Protein AF-A0A640SFP3-F1 (afdb_monomer_lite)

Foldseek 3Di:
DDPVVVVVVVVVLVVPDDPVVVVFVVQFVVQQVPDDPPWDFQDKFWKAFDPPADAADPVLAAAPPVPDDDPVLVVLVPCFDPPPLLPVVPVQSVVVVVVPPDDDPPDHQKDDDLPDPQNNVNNLNRHDDSFDWIWMFTDTPWKTWIKIFTFDPDPNGRCPPSPDIGGRDMDTLQQFQEKEDPCVNNPQKIKTAGPVRIIHIMGGRDPDCVSVRVSHPYYHYPPDDDD

Secondary structure (DSSP, 8-state):
--HHHHHHHHHHHHTSPP-HHHHHHHHHHHHHTTSPTT--EEEEEEEEE-TTPPPPPGGG--BTTTT---GGGGGGTT-S-----GGGG-HHHHHHTTT-SSS-TTS-SEES-TTSHHHHHHHHHS-B-SS-EEEEEEEESSEEEEEEEEPPS-SSSTTTT---EEEEEEEEGGGEEEEEE-TTTSTTEEEEEETTS-EEEEEESSS--HHHHTTSS-EE-TTS---

Organism: NCBI:txid285557

Sequence (227 aa):
MTFADELWLGLKSALLPIDRHALARAVTERAAAVLPPGERVVAGHPVEAGEQLPEPPRPFRQQAFSAQRTTGDRLVDGMGRAEWGLHRLNPVNAVVDRWDEGHHRDTPQLSGGWESLAGQLAAVLRPRCSFRYLSVLLVTGHHLHVVRVRLAGNRREPMAGADAVEHAWRVERRQAAWVRNRTDVRHGTHEVGFVDGSRVTFAFTVGGYGPVVATFPRRLRHTDPIS

Structure (mmCIF, N/CA/C/O backbone):
data_AF-A0A640SFP3-F1
#
_entry.id   AF-A0A640SFP3-F1
#
loop_
_atom_site.group_PDB
_atom_site.id
_atom_site.type_symbol
_atom_site.label_atom_id
_atom_site.label_alt_id
_atom_site.label_comp_id
_atom_site.label_asym_id
_atom_site.label_entity_id
_atom_site.label_seq_id
_atom_site.pdbx_PDB_ins_code
_atom_site.Cartn_x
_atom_site.Cartn_y
_atom_site.Cartn_z
_atom_site.occupancy
_atom_site.B_iso_or_equiv
_atom_site.auth_seq_id
_atom_site.auth_comp_id
_atom_site.auth_asym_id
_atom_site.auth_atom_id
_atom_site.pdbx_PDB_model_num
ATOM 1 N N . MET A 1 1 ? 1.030 -0.967 -50.826 1.00 47.09 1 MET A N 1
ATOM 2 C CA . MET A 1 1 ? 0.888 -0.749 -49.372 1.00 47.09 1 MET A CA 1
ATOM 3 C C . MET A 1 1 ? 1.162 0.711 -49.108 1.00 47.09 1 MET A C 1
ATOM 5 O O . MET A 1 1 ? 2.210 1.197 -49.511 1.00 47.09 1 MET A O 1
ATOM 9 N N . THR A 1 2 ? 0.177 1.432 -48.585 1.00 44.34 2 THR A N 1
ATOM 10 C CA . THR A 1 2 ? 0.271 2.883 -48.384 1.00 44.34 2 THR A CA 1
ATOM 11 C C . THR A 1 2 ? 0.837 3.192 -47.004 1.00 44.34 2 THR A C 1
ATOM 13 O O . THR A 1 2 ? 0.547 2.475 -46.056 1.00 44.34 2 THR A O 1
ATOM 16 N N . PHE A 1 3 ? 1.595 4.283 -46.874 1.00 38.16 3 PHE A N 1
ATOM 17 C CA . PHE A 1 3 ? 2.200 4.782 -45.623 1.00 38.16 3 PHE A CA 1
ATOM 18 C C . PHE A 1 3 ? 1.208 4.853 -44.435 1.00 38.16 3 PHE A C 1
ATOM 20 O O . PHE A 1 3 ? 1.590 4.750 -43.271 1.00 38.16 3 PHE A O 1
ATOM 27 N N . ALA A 1 4 ? -0.090 4.981 -44.733 1.00 40.62 4 ALA A N 1
ATOM 28 C CA . ALA A 1 4 ? -1.187 4.932 -43.771 1.00 40.62 4 ALA A CA 1
ATOM 29 C C . ALA A 1 4 ? -1.371 3.553 -43.097 1.00 40.62 4 ALA A C 1
ATOM 31 O O . ALA A 1 4 ? -1.705 3.505 -41.916 1.00 40.62 4 ALA A O 1
ATOM 32 N N . ASP A 1 5 ? -1.108 2.445 -43.796 1.00 33.81 5 ASP A N 1
ATOM 33 C CA . ASP A 1 5 ? -1.241 1.085 -43.252 1.00 33.81 5 ASP A CA 1
ATOM 34 C C . ASP A 1 5 ? -0.121 0.762 -42.255 1.00 33.81 5 ASP A C 1
ATOM 36 O O . ASP A 1 5 ? -0.374 0.132 -41.229 1.00 33.81 5 ASP A O 1
ATOM 40 N N . GLU A 1 6 ? 1.100 1.248 -42.498 1.00 39.03 6 GLU A N 1
ATOM 41 C CA . GLU A 1 6 ? 2.242 1.098 -41.582 1.00 39.03 6 GLU A CA 1
ATOM 42 C C . GLU A 1 6 ? 2.084 1.953 -40.320 1.00 39.03 6 GLU A C 1
ATOM 44 O O . GLU A 1 6 ? 2.365 1.487 -39.216 1.00 39.03 6 GLU A O 1
ATOM 49 N N . LEU A 1 7 ? 1.546 3.170 -40.451 1.00 42.66 7 LEU A N 1
ATOM 50 C CA . LEU A 1 7 ? 1.170 4.017 -39.314 1.00 42.66 7 LEU A CA 1
ATOM 51 C C . LEU A 1 7 ? 0.039 3.387 -38.492 1.00 42.66 7 LEU A C 1
ATOM 53 O O . LEU A 1 7 ? 0.078 3.413 -37.261 1.00 42.66 7 LEU A O 1
ATOM 57 N N . TRP A 1 8 ? -0.937 2.760 -39.153 1.00 34.31 8 TRP A N 1
ATOM 58 C CA . TRP A 1 8 ? -2.049 2.077 -38.494 1.00 34.31 8 TRP A CA 1
ATOM 59 C C . TRP A 1 8 ? -1.625 0.767 -37.814 1.00 34.31 8 TRP A C 1
ATOM 61 O O . TRP A 1 8 ? -2.077 0.471 -36.707 1.00 34.31 8 TRP A O 1
ATOM 71 N N . LEU A 1 9 ? -0.697 0.009 -38.404 1.00 40.66 9 LEU A N 1
ATOM 72 C CA . LEU A 1 9 ? -0.058 -1.164 -37.789 1.00 40.66 9 LEU A CA 1
ATOM 73 C C . LEU A 1 9 ? 0.895 -0.772 -36.647 1.00 40.66 9 LEU A C 1
ATOM 75 O O . LEU A 1 9 ? 0.932 -1.447 -35.616 1.00 40.66 9 LEU A O 1
ATOM 79 N N . GLY A 1 10 ? 1.606 0.351 -36.773 1.00 35.84 10 GLY A N 1
ATOM 80 C CA . GLY A 1 10 ? 2.433 0.958 -35.725 1.00 35.84 10 GLY A CA 1
ATOM 81 C C . GLY A 1 10 ? 1.619 1.457 -34.525 1.00 35.84 10 GLY A C 1
ATOM 82 O O . GLY A 1 10 ? 2.049 1.315 -33.376 1.00 35.84 10 GLY A O 1
ATOM 83 N N . LEU A 1 11 ? 0.409 1.970 -34.778 1.00 35.66 11 LEU A N 1
ATOM 84 C CA . LEU A 1 11 ? -0.569 2.366 -33.762 1.00 35.66 11 LEU A CA 1
ATOM 85 C C . LEU A 1 11 ? -1.233 1.141 -33.109 1.00 35.66 11 LEU A C 1
ATOM 87 O O . LEU A 1 11 ? -1.342 1.086 -31.888 1.00 35.66 11 LEU A O 1
ATOM 91 N N . LYS A 1 12 ? -1.599 0.115 -33.890 1.00 33.97 12 LYS A N 1
ATOM 92 C CA . LYS A 1 12 ? -2.144 -1.158 -33.378 1.00 33.97 12 LYS A CA 1
ATOM 93 C C . LYS A 1 12 ? -1.134 -1.949 -32.545 1.00 33.97 12 LYS A C 1
ATOM 95 O O . LYS A 1 12 ? -1.499 -2.502 -31.514 1.00 33.97 12 LYS A O 1
ATOM 100 N N . SER A 1 13 ? 0.142 -1.948 -32.924 1.00 35.19 13 SER A N 1
ATOM 101 C CA . SER A 1 13 ? 1.225 -2.519 -32.106 1.00 35.19 13 SER A CA 1
ATOM 102 C C . SER A 1 13 ? 1.561 -1.656 -30.879 1.00 35.19 13 SER A C 1
ATOM 104 O O . SER A 1 13 ? 2.061 -2.179 -29.887 1.00 35.19 13 SER A O 1
ATOM 106 N N . ALA A 1 14 ? 1.213 -0.359 -30.880 1.00 41.69 14 ALA A N 1
ATOM 107 C CA . ALA A 1 14 ? 1.225 0.489 -29.678 1.00 41.69 14 ALA A CA 1
ATOM 108 C C . ALA A 1 14 ? 0.099 0.173 -28.687 1.00 41.69 14 ALA A C 1
ATOM 110 O O . ALA A 1 14 ? 0.174 0.592 -27.532 1.00 41.69 14 ALA A O 1
ATOM 111 N N . LEU A 1 15 ? -0.934 -0.527 -29.155 1.00 42.78 15 LEU A N 1
ATOM 112 C CA . LEU A 1 15 ? -2.148 -0.867 -28.422 1.00 42.78 15 LEU A CA 1
ATOM 113 C C . LEU A 1 15 ? -2.151 -2.311 -27.910 1.00 42.78 15 LEU A C 1
ATOM 115 O O . LEU A 1 15 ? -3.151 -2.728 -27.325 1.00 42.78 15 LEU A O 1
ATOM 119 N N . LEU A 1 16 ? -1.065 -3.075 -28.092 1.00 43.66 16 LEU A N 1
ATOM 120 C CA . LEU A 1 16 ? -0.970 -4.395 -27.477 1.00 43.66 16 LEU A CA 1
ATOM 121 C C . LEU A 1 16 ? -1.046 -4.228 -25.952 1.00 43.66 16 LEU A C 1
ATOM 123 O O . LEU A 1 16 ? -0.236 -3.496 -25.372 1.00 43.66 16 LEU A O 1
ATOM 127 N N . PRO A 1 17 ? -2.047 -4.842 -25.297 1.00 54.78 17 PRO A N 1
ATOM 128 C CA . PRO A 1 17 ? -2.254 -4.659 -23.876 1.00 54.78 17 PRO A CA 1
ATOM 129 C C . PRO A 1 17 ? -1.037 -5.214 -23.144 1.00 54.78 17 PRO A C 1
ATOM 131 O O . PRO A 1 17 ? -0.716 -6.393 -23.267 1.00 54.78 17 PRO A O 1
ATOM 134 N N . ILE A 1 18 ? -0.362 -4.354 -22.382 1.00 65.19 18 ILE A N 1
ATOM 135 C CA . ILE A 1 18 ? 0.667 -4.776 -21.430 1.00 65.19 18 ILE A CA 1
ATOM 136 C C . ILE A 1 18 ? 0.067 -5.905 -20.588 1.00 65.19 18 ILE A C 1
ATOM 138 O O . ILE A 1 18 ? -0.993 -5.711 -19.980 1.00 65.19 18 ILE A O 1
ATOM 142 N N . ASP A 1 19 ? 0.736 -7.059 -20.533 1.00 80.31 19 ASP A N 1
ATOM 143 C CA . ASP A 1 19 ? 0.365 -8.111 -19.592 1.00 80.31 19 ASP A CA 1
ATOM 144 C C . ASP A 1 19 ? 0.583 -7.576 -18.173 1.00 80.31 19 ASP A C 1
ATOM 146 O O . ASP A 1 19 ? 1.701 -7.448 -17.667 1.00 80.31 19 ASP A O 1
ATOM 150 N N . ARG A 1 20 ? -0.524 -7.212 -17.528 1.00 78.12 20 ARG A N 1
ATOM 151 C CA . ARG A 1 20 ? -0.503 -6.559 -16.220 1.00 78.12 20 ARG A CA 1
ATOM 152 C C . ARG A 1 20 ? -0.135 -7.517 -15.108 1.00 78.12 20 ARG A C 1
ATOM 154 O O . ARG A 1 20 ? 0.403 -7.072 -14.102 1.00 78.12 20 ARG A O 1
ATOM 161 N N . HIS A 1 21 ? -0.406 -8.808 -15.281 1.00 85.38 21 HIS A N 1
ATOM 162 C CA . HIS A 1 21 ? 0.015 -9.819 -14.323 1.00 85.38 21 HIS A CA 1
ATOM 163 C C . HIS A 1 21 ? 1.516 -10.080 -14.451 1.00 85.38 21 HIS A C 1
ATOM 165 O O . HIS A 1 21 ? 2.191 -10.214 -13.433 1.00 85.38 21 HIS A O 1
ATOM 171 N N . ALA A 1 22 ? 2.073 -10.075 -15.668 1.00 87.94 22 ALA A N 1
ATOM 172 C CA . ALA A 1 22 ? 3.524 -10.079 -15.856 1.00 87.94 22 ALA A CA 1
ATOM 173 C C . ALA A 1 22 ? 4.183 -8.832 -15.248 1.00 87.94 22 ALA A C 1
ATOM 175 O O . ALA A 1 22 ? 5.140 -8.967 -14.490 1.00 87.94 22 ALA A O 1
ATOM 176 N N . LEU A 1 23 ? 3.629 -7.639 -15.492 1.00 85.38 23 LEU A N 1
ATOM 177 C CA . LEU A 1 23 ? 4.127 -6.404 -14.882 1.00 85.38 23 LEU A CA 1
ATOM 178 C C . LEU A 1 23 ? 4.050 -6.454 -13.350 1.00 85.38 23 LEU A C 1
ATOM 180 O O . LEU A 1 23 ? 5.034 -6.160 -12.680 1.00 85.38 23 LEU A O 1
ATOM 184 N N . ALA A 1 24 ? 2.908 -6.852 -12.788 1.00 88.88 24 ALA A N 1
ATOM 185 C CA . ALA A 1 24 ? 2.726 -6.958 -11.344 1.00 88.88 24 ALA A CA 1
ATO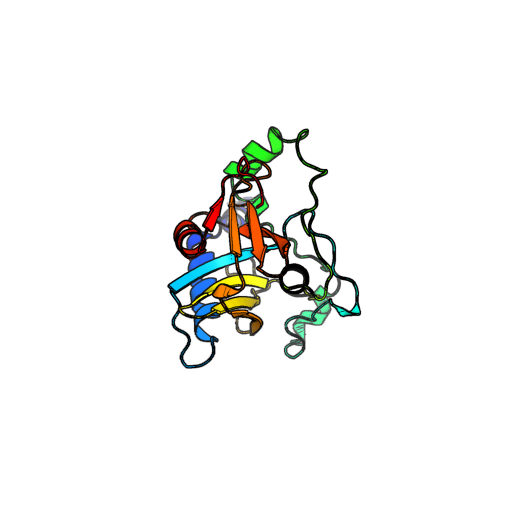M 186 C C . ALA A 1 24 ? 3.727 -7.930 -10.706 1.00 88.88 24 ALA A C 1
ATOM 188 O O . ALA A 1 24 ? 4.298 -7.605 -9.665 1.00 88.88 24 ALA A O 1
ATOM 189 N N . ARG A 1 25 ? 3.987 -9.080 -11.345 1.00 91.81 25 ARG A N 1
ATOM 190 C CA . ARG A 1 25 ? 5.018 -10.031 -10.904 1.00 91.81 25 ARG A CA 1
ATOM 191 C C . ARG A 1 25 ? 6.409 -9.404 -10.938 1.00 91.81 25 ARG A C 1
ATOM 193 O O . ARG A 1 25 ? 7.052 -9.353 -9.897 1.00 91.81 25 ARG A O 1
ATOM 200 N N . ALA A 1 26 ? 6.816 -8.834 -12.072 1.00 92.12 26 ALA A N 1
ATOM 201 C CA . ALA A 1 26 ? 8.138 -8.227 -12.230 1.00 92.12 26 ALA A CA 1
ATOM 202 C C . ALA A 1 26 ? 8.391 -7.092 -11.222 1.00 92.12 26 ALA A C 1
ATOM 204 O O . ALA A 1 26 ? 9.462 -6.993 -10.628 1.00 92.12 26 ALA A O 1
ATOM 205 N N . VAL A 1 27 ? 7.387 -6.244 -10.986 1.00 91.88 27 VAL A N 1
ATOM 206 C CA . VAL A 1 27 ? 7.465 -5.147 -10.012 1.00 91.88 27 VAL A CA 1
ATOM 207 C C . VAL A 1 27 ? 7.539 -5.697 -8.587 1.00 91.88 27 VAL A C 1
ATOM 209 O O . VAL A 1 27 ? 8.318 -5.195 -7.781 1.00 91.88 27 VAL A O 1
ATOM 212 N N . THR A 1 28 ? 6.771 -6.742 -8.271 1.00 94.75 28 THR A N 1
ATOM 213 C CA . THR A 1 28 ? 6.791 -7.376 -6.944 1.00 94.75 28 THR A CA 1
ATOM 214 C C . THR A 1 28 ? 8.130 -8.057 -6.667 1.00 94.75 28 THR A C 1
ATOM 216 O O . THR A 1 28 ? 8.677 -7.889 -5.581 1.00 94.75 28 THR A O 1
ATOM 219 N N . GLU A 1 29 ? 8.701 -8.761 -7.646 1.00 94.62 29 GLU A N 1
ATOM 220 C CA . GLU A 1 29 ? 10.037 -9.367 -7.556 1.00 94.62 29 GLU A CA 1
ATOM 221 C C . GLU A 1 29 ? 11.115 -8.300 -7.336 1.00 94.62 29 GLU A C 1
ATOM 223 O O . GLU A 1 29 ? 11.942 -8.411 -6.429 1.00 94.62 29 GLU A O 1
ATOM 228 N N . ARG A 1 30 ? 11.058 -7.211 -8.110 1.00 93.62 30 ARG A N 1
ATOM 229 C CA . ARG A 1 30 ? 11.979 -6.076 -7.988 1.00 93.62 30 ARG A CA 1
ATOM 230 C C . ARG A 1 30 ? 11.868 -5.383 -6.628 1.00 93.62 30 ARG A C 1
ATOM 232 O O . ARG A 1 30 ? 12.883 -5.014 -6.047 1.00 93.62 30 ARG A O 1
ATOM 239 N N . ALA A 1 31 ? 10.650 -5.233 -6.114 1.00 94.88 31 ALA A N 1
ATOM 240 C CA . ALA A 1 31 ? 10.387 -4.679 -4.792 1.00 94.88 31 ALA A CA 1
ATOM 241 C C . ALA A 1 31 ? 10.885 -5.598 -3.663 1.00 94.88 31 ALA A C 1
ATOM 243 O O . ALA A 1 31 ? 11.446 -5.122 -2.679 1.00 94.88 31 ALA A O 1
ATOM 244 N N . ALA A 1 32 ? 10.707 -6.913 -3.803 1.00 95.25 32 ALA A N 1
ATOM 245 C CA . ALA A 1 32 ? 11.175 -7.897 -2.830 1.00 95.25 32 ALA A CA 1
ATOM 246 C C . ALA A 1 32 ? 12.707 -7.923 -2.718 1.00 95.25 32 ALA A C 1
ATOM 248 O O . ALA A 1 32 ? 13.235 -8.105 -1.624 1.00 95.25 32 ALA A O 1
ATOM 249 N N . ALA A 1 33 ? 13.414 -7.689 -3.828 1.00 93.50 33 ALA A N 1
ATOM 250 C CA . ALA A 1 33 ? 14.875 -7.718 -3.887 1.00 93.50 33 ALA A CA 1
ATOM 251 C C . ALA A 1 33 ? 15.574 -6.635 -3.041 1.00 93.50 33 ALA A C 1
ATOM 253 O O . ALA A 1 33 ? 16.763 -6.770 -2.765 1.00 93.50 33 ALA A O 1
ATOM 254 N N . VAL A 1 34 ? 14.868 -5.573 -2.633 1.00 92.31 34 VAL A N 1
ATOM 255 C CA . VAL A 1 34 ? 15.438 -4.478 -1.822 1.00 92.31 34 VAL A CA 1
ATOM 256 C C . VAL A 1 34 ? 15.034 -4.526 -0.351 1.00 92.31 34 VAL A C 1
ATOM 258 O O . VAL A 1 34 ? 15.318 -3.588 0.397 1.00 92.31 34 VAL A O 1
ATOM 261 N N . LEU A 1 35 ? 14.326 -5.574 0.077 1.00 92.56 35 LEU A N 1
ATOM 262 C CA . LEU A 1 35 ? 13.974 -5.705 1.483 1.00 92.56 35 LEU A CA 1
ATOM 263 C C . LEU A 1 35 ? 15.234 -5.856 2.353 1.00 92.56 35 LEU A C 1
ATOM 265 O O . LEU A 1 35 ? 16.221 -6.450 1.913 1.00 92.56 35 LEU A O 1
ATOM 269 N N . PRO A 1 36 ? 15.211 -5.337 3.596 1.00 89.50 36 PRO A N 1
ATOM 270 C CA . PRO A 1 36 ? 16.318 -5.508 4.527 1.00 89.50 36 PRO A CA 1
ATOM 271 C C . PRO A 1 36 ? 16.691 -6.989 4.728 1.00 89.50 36 PRO A C 1
ATOM 273 O O . PRO A 1 36 ? 15.804 -7.850 4.707 1.00 89.50 36 PRO A O 1
ATOM 276 N N . PRO A 1 37 ? 17.973 -7.304 4.991 1.00 88.62 37 PRO A N 1
ATOM 277 C CA . PRO A 1 37 ? 18.391 -8.663 5.319 1.00 88.62 37 PRO A CA 1
ATOM 278 C C . PRO A 1 37 ? 17.561 -9.259 6.465 1.00 88.62 37 PRO A C 1
ATOM 280 O O . PRO A 1 37 ? 17.268 -8.581 7.449 1.00 88.62 37 PRO A O 1
ATOM 283 N N . GLY A 1 38 ? 17.192 -10.534 6.339 1.00 89.06 38 GLY A N 1
ATOM 284 C CA . GLY A 1 38 ? 16.365 -11.247 7.321 1.00 89.06 38 GLY A CA 1
ATOM 285 C C . GLY A 1 38 ? 14.853 -11.146 7.086 1.00 89.06 38 GLY A C 1
ATOM 286 O O . GLY A 1 38 ? 14.099 -11.919 7.675 1.00 89.06 38 GLY A O 1
ATOM 287 N N . GLU A 1 39 ? 14.391 -10.272 6.188 1.00 92.06 39 GLU A N 1
ATOM 288 C CA . GLU A 1 39 ? 12.991 -10.250 5.765 1.00 92.06 39 GLU A CA 1
ATOM 289 C C . GLU A 1 39 ? 12.725 -11.329 4.708 1.00 92.06 39 GLU A C 1
ATOM 291 O O . GLU A 1 39 ? 13.312 -11.332 3.625 1.00 92.06 39 GLU A O 1
ATOM 296 N N . ARG A 1 40 ? 11.792 -12.242 4.996 1.00 93.25 40 ARG A N 1
ATOM 297 C CA . ARG A 1 40 ? 11.290 -13.212 4.014 1.00 93.25 40 ARG A CA 1
ATOM 298 C C . ARG A 1 40 ? 9.890 -12.816 3.571 1.00 93.25 40 ARG A C 1
ATOM 300 O O . ARG A 1 40 ? 8.974 -12.768 4.394 1.00 93.25 40 ARG A O 1
ATOM 307 N N . VAL A 1 41 ? 9.720 -12.572 2.271 1.00 96.00 41 VAL A N 1
ATOM 308 C CA . VAL A 1 41 ? 8.410 -12.265 1.682 1.00 96.00 41 VAL A CA 1
ATOM 309 C C . VAL A 1 41 ? 7.486 -13.472 1.812 1.00 96.00 41 VAL A C 1
ATOM 311 O O . VAL A 1 41 ? 7.823 -14.581 1.403 1.00 96.00 41 VAL A O 1
ATOM 314 N N . VAL A 1 42 ? 6.313 -13.230 2.387 1.00 96.44 42 VAL A N 1
ATOM 315 C CA . VAL A 1 42 ? 5.196 -14.176 2.490 1.00 96.44 42 VAL A CA 1
ATOM 316 C C . VAL A 1 42 ? 4.214 -13.940 1.347 1.00 96.44 42 VAL A C 1
ATOM 318 O O . VAL A 1 42 ? 3.754 -14.885 0.716 1.00 96.44 42 VAL A O 1
ATOM 321 N N . ALA A 1 43 ? 3.899 -12.675 1.077 1.00 96.62 43 ALA A N 1
ATOM 322 C CA . ALA A 1 43 ? 3.032 -12.264 -0.017 1.00 96.62 43 ALA A CA 1
ATOM 323 C C . ALA A 1 43 ? 3.399 -10.846 -0.463 1.00 96.62 43 ALA A C 1
ATOM 325 O O . ALA A 1 43 ? 3.955 -10.069 0.310 1.00 96.62 43 ALA A O 1
ATOM 326 N N . GLY A 1 44 ? 3.067 -10.491 -1.697 1.00 96.44 44 GLY A N 1
ATOM 327 C CA . GLY A 1 44 ? 3.307 -9.156 -2.224 1.00 96.44 44 GLY A CA 1
ATOM 328 C C . GLY A 1 44 ? 2.326 -8.834 -3.331 1.00 96.44 44 GLY A C 1
ATOM 329 O O . GLY A 1 44 ? 1.959 -9.731 -4.089 1.00 96.44 44 GLY A O 1
ATOM 330 N N . HIS A 1 45 ? 1.875 -7.583 -3.404 1.00 95.94 45 HIS A N 1
ATOM 331 C CA . HIS A 1 45 ? 1.033 -7.150 -4.514 1.00 95.94 45 HIS A CA 1
ATOM 332 C C . HIS A 1 45 ? 1.106 -5.643 -4.760 1.00 95.94 45 HIS A C 1
ATOM 334 O O . HIS A 1 45 ? 1.226 -4.879 -3.795 1.00 95.94 45 HIS A O 1
ATOM 340 N N . PRO A 1 46 ? 1.004 -5.181 -6.020 1.00 93.88 46 PRO A N 1
ATOM 341 C CA . PRO A 1 46 ? 0.939 -3.759 -6.308 1.00 93.88 46 PRO A CA 1
ATOM 342 C C . PRO A 1 46 ? -0.322 -3.108 -5.734 1.00 93.88 46 PRO A C 1
ATOM 344 O O . PRO A 1 46 ? -1.429 -3.649 -5.829 1.00 93.88 46 PRO A O 1
ATOM 347 N N . VAL A 1 47 ? -0.140 -1.920 -5.168 1.00 93.75 47 VAL A N 1
ATOM 348 C CA . VAL A 1 47 ? -1.179 -1.118 -4.523 1.00 93.75 47 VAL A CA 1
ATOM 349 C C . VAL A 1 47 ? -1.095 0.337 -4.965 1.00 93.75 47 VAL A C 1
ATOM 351 O O . VAL A 1 47 ? -0.026 0.838 -5.312 1.00 93.75 47 VAL A O 1
ATOM 354 N N . GLU A 1 48 ? -2.214 1.038 -4.883 1.00 90.25 48 GLU A N 1
ATOM 355 C CA . GLU A 1 48 ? -2.276 2.492 -4.991 1.00 90.25 48 GLU A CA 1
ATOM 356 C C . GLU A 1 48 ? -3.157 3.090 -3.895 1.00 90.25 48 GLU A C 1
ATOM 358 O O . GLU A 1 48 ? -3.921 2.389 -3.228 1.00 90.25 48 GLU A O 1
ATOM 363 N N . ALA A 1 49 ? -3.038 4.400 -3.699 1.00 88.50 49 ALA A N 1
ATOM 364 C CA . ALA A 1 49 ? -3.931 5.133 -2.816 1.00 88.50 49 ALA A CA 1
ATOM 365 C C . ALA A 1 49 ? -5.387 4.993 -3.276 1.00 88.50 49 ALA A C 1
ATOM 367 O O . ALA A 1 49 ? -5.662 5.016 -4.473 1.00 88.50 49 ALA A O 1
ATOM 368 N N . GLY A 1 50 ? -6.321 4.935 -2.325 1.00 84.44 50 GLY A N 1
ATOM 369 C CA . GLY A 1 50 ? -7.738 5.051 -2.647 1.00 84.44 50 GLY A CA 1
ATOM 370 C C . GLY A 1 50 ? -8.030 6.337 -3.431 1.00 84.44 50 GLY A C 1
ATOM 371 O O . GLY A 1 50 ? -7.361 7.365 -3.262 1.00 84.44 50 GLY A O 1
ATOM 372 N N . GLU A 1 51 ? -9.016 6.274 -4.321 1.00 78.25 51 GLU A N 1
ATOM 373 C CA . GLU A 1 51 ? -9.327 7.350 -5.267 1.00 78.25 51 GLU A CA 1
ATOM 374 C C . GLU A 1 51 ? -9.649 8.677 -4.561 1.00 78.25 51 GLU A C 1
ATOM 376 O O . GLU A 1 51 ? -9.110 9.727 -4.915 1.00 78.25 51 GLU A O 1
ATOM 381 N N . GLN A 1 52 ? -10.432 8.611 -3.481 1.00 80.38 52 GLN A N 1
ATOM 382 C CA . GLN A 1 52 ? -10.850 9.772 -2.685 1.00 80.38 52 GLN A CA 1
ATOM 383 C C . GLN A 1 52 ? -9.996 9.955 -1.429 1.00 80.38 52 GLN A C 1
ATOM 385 O O . GLN A 1 52 ? -10.364 10.696 -0.517 1.00 80.38 52 GLN A O 1
ATOM 390 N N . LEU A 1 53 ? -8.846 9.283 -1.354 1.00 83.25 53 LEU A N 1
ATOM 391 C CA . LEU A 1 53 ? -7.903 9.515 -0.276 1.00 83.25 53 LEU A CA 1
ATOM 392 C C . LEU A 1 53 ? -7.451 10.988 -0.316 1.00 83.25 53 LEU A C 1
ATOM 394 O O . LEU A 1 53 ? -7.126 11.489 -1.397 1.00 83.25 53 LEU A O 1
ATOM 398 N N . PRO A 1 54 ? -7.431 11.715 0.813 1.00 84.81 54 PRO A N 1
ATOM 399 C CA . PRO A 1 54 ? -6.988 13.102 0.810 1.00 84.81 54 PRO A CA 1
ATOM 400 C C . PRO A 1 54 ? -5.516 13.206 0.392 1.00 84.81 54 PRO A C 1
ATOM 402 O O . PRO A 1 54 ? -4.720 12.282 0.571 1.00 84.81 54 PRO A O 1
ATOM 405 N N . GLU A 1 55 ? -5.136 14.339 -0.198 1.00 84.50 55 GLU A N 1
ATOM 406 C CA . GLU A 1 55 ? -3.727 14.608 -0.479 1.00 84.50 55 GLU A CA 1
ATOM 407 C C . GLU A 1 55 ? -2.995 14.955 0.832 1.00 84.50 55 GLU A C 1
ATOM 409 O O . GLU A 1 55 ? -3.492 15.793 1.591 1.00 84.50 55 GLU A O 1
ATOM 414 N N . PRO A 1 56 ? -1.813 14.371 1.110 1.00 87.75 56 PRO A N 1
ATOM 415 C CA . PRO A 1 56 ? -1.079 14.674 2.334 1.00 87.75 56 PRO A CA 1
ATOM 416 C C . PRO A 1 56 ? -0.717 16.165 2.421 1.00 87.75 56 PRO A C 1
ATOM 418 O O . PRO A 1 56 ? -0.383 16.774 1.401 1.00 87.75 56 PRO A O 1
ATOM 421 N N . PRO A 1 57 ? -0.722 16.798 3.605 1.00 87.75 57 PRO A N 1
ATOM 422 C CA . PRO A 1 57 ? -0.172 18.134 3.794 1.00 87.75 57 PRO A CA 1
ATOM 423 C C . PRO A 1 57 ? 1.328 18.158 3.495 1.00 87.75 57 PRO A C 1
ATOM 425 O O . PRO A 1 57 ? 2.015 17.144 3.617 1.00 87.75 57 PRO A O 1
ATOM 428 N N . ARG A 1 58 ? 1.864 19.329 3.123 1.00 85.50 58 ARG A N 1
ATOM 429 C CA . ARG A 1 58 ? 3.274 19.480 2.707 1.00 85.50 58 ARG A CA 1
ATOM 430 C C . ARG A 1 58 ? 4.300 18.820 3.650 1.00 85.50 58 ARG A C 1
ATOM 432 O O . ARG A 1 58 ? 5.186 18.174 3.098 1.00 85.50 58 ARG A O 1
ATOM 439 N N . PRO A 1 59 ? 4.197 18.917 4.994 1.00 88.50 59 PRO A N 1
ATOM 440 C CA . PRO A 1 59 ? 5.155 18.279 5.905 1.00 88.50 59 PRO A CA 1
ATOM 441 C C . PRO A 1 59 ? 5.185 16.748 5.815 1.00 88.50 59 PRO A C 1
ATOM 443 O O . PRO A 1 59 ? 6.224 16.142 6.044 1.00 88.50 59 PRO A O 1
ATOM 446 N N . PHE A 1 60 ? 4.063 16.127 5.443 1.00 87.12 60 PHE A N 1
ATOM 447 C CA . PHE A 1 60 ? 3.917 14.671 5.352 1.00 87.12 60 PHE A CA 1
ATOM 448 C C . PHE A 1 60 ? 4.138 14.138 3.934 1.00 87.12 60 PHE A C 1
ATOM 450 O O . PHE A 1 60 ? 4.223 12.930 3.725 1.00 87.12 60 PHE A O 1
ATOM 457 N N . ARG A 1 61 ? 4.243 15.017 2.929 1.00 82.94 61 ARG A N 1
ATOM 458 C CA . ARG A 1 61 ? 4.494 14.607 1.544 1.00 82.94 61 ARG A CA 1
ATOM 459 C C . ARG A 1 61 ? 5.942 14.166 1.368 1.00 82.94 61 ARG A C 1
ATOM 461 O O . ARG A 1 61 ? 6.832 14.997 1.184 1.00 82.94 61 ARG A O 1
ATOM 468 N N . GLN A 1 62 ? 6.156 12.858 1.324 1.00 83.69 62 GLN A N 1
ATOM 469 C CA . GLN A 1 62 ? 7.452 12.284 0.979 1.00 83.69 62 GLN A CA 1
ATOM 470 C C . GLN A 1 62 ? 7.817 12.582 -0.482 1.00 83.69 62 GLN A C 1
ATOM 472 O O . GLN A 1 62 ? 6.987 12.451 -1.383 1.00 83.69 62 GLN A O 1
ATOM 477 N N . GLN A 1 63 ? 9.066 12.970 -0.728 1.00 85.00 63 GLN A N 1
ATOM 478 C CA . GLN A 1 63 ? 9.619 13.080 -2.076 1.00 85.00 63 GLN A CA 1
ATOM 479 C C . GLN A 1 63 ? 10.143 11.705 -2.502 1.00 85.00 63 GLN A C 1
ATOM 481 O O . GLN A 1 63 ? 11.106 11.228 -1.909 1.00 85.00 63 GLN A O 1
ATOM 486 N N . ALA A 1 64 ? 9.551 11.095 -3.530 1.00 83.06 64 ALA A N 1
ATOM 487 C CA . ALA A 1 64 ? 10.050 9.821 -4.050 1.00 83.06 64 ALA A CA 1
ATOM 488 C C . ALA A 1 64 ? 11.208 10.035 -5.038 1.00 83.06 64 ALA A C 1
ATOM 490 O O . ALA A 1 64 ? 11.232 11.028 -5.779 1.00 83.06 64 ALA A O 1
ATOM 491 N N . PHE A 1 65 ? 12.152 9.091 -5.049 1.00 80.06 65 PHE A N 1
ATOM 492 C CA . PHE A 1 65 ? 13.316 9.023 -5.945 1.00 80.06 65 PHE A CA 1
ATOM 493 C C . PHE A 1 65 ? 14.196 10.289 -5.951 1.00 80.06 65 PHE A C 1
ATOM 495 O O . PHE A 1 65 ? 14.777 10.658 -6.975 1.00 80.06 65 PHE A O 1
ATOM 502 N N . SER A 1 66 ? 14.295 10.974 -4.807 1.00 65.75 66 SER A N 1
ATOM 503 C CA . SER A 1 66 ? 14.945 12.287 -4.649 1.00 65.75 66 SER A CA 1
ATOM 504 C C . SER A 1 66 ? 16.408 12.352 -5.120 1.00 65.75 66 SER A C 1
ATOM 506 O O . SER A 1 66 ? 16.870 13.434 -5.479 1.00 65.75 66 SER A O 1
ATOM 508 N N . ALA A 1 67 ? 17.117 11.221 -5.184 1.00 54.06 67 ALA A N 1
ATOM 509 C CA . ALA A 1 67 ? 18.534 11.144 -5.549 1.00 54.06 67 ALA A CA 1
ATOM 510 C C . ALA A 1 67 ? 18.826 10.791 -7.028 1.00 54.06 67 ALA A C 1
ATOM 512 O O . ALA A 1 67 ? 19.991 10.717 -7.404 1.00 54.06 67 ALA A O 1
ATOM 513 N N . GLN A 1 68 ? 17.817 10.553 -7.880 1.00 56.34 68 GLN A N 1
ATOM 514 C CA . GLN A 1 68 ? 18.017 9.915 -9.200 1.00 56.34 68 GLN A CA 1
ATOM 515 C C . GLN A 1 68 ? 17.365 10.670 -10.372 1.00 56.34 68 GLN A C 1
ATOM 517 O O . GLN A 1 68 ? 16.711 10.077 -11.234 1.00 56.34 68 GLN A O 1
ATOM 522 N N . ARG A 1 69 ? 17.543 11.995 -10.424 1.00 52.00 69 ARG A N 1
ATOM 523 C CA . ARG A 1 69 ? 17.203 12.785 -11.620 1.00 52.00 69 ARG A CA 1
ATOM 524 C C . ARG A 1 69 ? 18.230 12.505 -12.720 1.00 52.00 69 ARG A C 1
ATOM 526 O O . ARG A 1 69 ? 19.395 12.853 -12.548 1.00 52.00 69 ARG A O 1
ATOM 533 N N . THR A 1 70 ? 17.823 11.918 -13.844 1.00 50.38 70 THR A N 1
ATOM 534 C CA . THR A 1 70 ? 18.672 11.839 -15.045 1.00 50.38 70 THR A CA 1
ATOM 535 C C . THR A 1 70 ? 18.405 13.041 -15.957 1.00 50.38 70 THR A C 1
ATOM 537 O O . THR A 1 70 ? 17.342 13.654 -15.918 1.00 50.38 70 THR A O 1
ATOM 540 N N . THR A 1 71 ? 19.379 13.437 -16.780 1.00 46.00 71 THR A N 1
ATOM 541 C CA . THR A 1 71 ? 19.322 14.662 -17.609 1.00 46.00 71 THR A CA 1
ATOM 542 C C . THR A 1 71 ? 18.124 14.707 -18.575 1.00 46.00 71 THR A C 1
ATOM 544 O O . THR A 1 71 ? 17.656 15.794 -18.909 1.00 46.00 71 THR A O 1
ATOM 547 N N . GLY A 1 72 ? 17.573 13.550 -18.968 1.00 46.56 72 GLY A N 1
ATOM 548 C CA . GLY A 1 72 ? 16.362 13.442 -19.797 1.00 46.56 72 GLY A CA 1
ATOM 549 C C . GLY A 1 72 ? 15.044 13.746 -19.068 1.00 46.56 72 GLY A C 1
ATOM 550 O O . GLY A 1 72 ? 14.015 13.920 -19.716 1.00 46.56 72 GLY A O 1
ATOM 551 N N . ASP A 1 73 ? 15.066 13.860 -17.739 1.00 46.38 73 ASP A N 1
ATOM 552 C CA . ASP A 1 73 ? 13.869 14.026 -16.909 1.00 46.38 73 ASP A CA 1
ATOM 553 C C . ASP A 1 73 ? 13.339 15.473 -16.873 1.00 46.38 73 ASP A C 1
ATOM 555 O O . ASP A 1 73 ? 12.159 15.689 -16.603 1.00 46.38 73 ASP A O 1
ATOM 559 N N . ARG A 1 74 ? 14.175 16.471 -17.208 1.00 44.75 74 ARG A N 1
ATOM 560 C CA . ARG A 1 74 ? 13.788 17.901 -17.239 1.00 44.75 74 ARG A CA 1
ATOM 561 C C . ARG A 1 74 ? 12.741 18.238 -18.306 1.00 44.75 74 ARG A C 1
ATOM 563 O O . ARG A 1 74 ? 12.069 19.256 -18.200 1.00 44.75 74 ARG A O 1
ATOM 570 N N . LEU A 1 75 ? 12.582 17.398 -19.329 1.00 41.94 75 LEU A N 1
ATOM 571 C CA . LEU A 1 75 ? 11.582 17.601 -20.386 1.00 41.94 75 LEU A CA 1
ATOM 572 C C . LEU A 1 75 ? 10.193 17.047 -20.021 1.00 41.94 75 LEU A C 1
ATOM 574 O O . LEU A 1 75 ? 9.241 17.252 -20.769 1.00 41.94 75 LEU A O 1
ATOM 578 N N . VAL A 1 76 ? 10.055 16.375 -18.871 1.00 45.19 76 VAL A N 1
ATOM 579 C CA . VAL A 1 76 ? 8.790 15.782 -18.390 1.00 45.19 76 VAL A CA 1
ATOM 580 C C . VAL A 1 76 ? 8.227 16.542 -17.177 1.00 45.19 76 VAL A C 1
ATOM 582 O O . VAL A 1 76 ? 7.189 16.165 -16.635 1.00 45.19 76 VAL A O 1
ATOM 585 N N . ASP A 1 77 ? 8.837 17.675 -16.802 1.00 39.88 77 ASP A N 1
ATOM 586 C CA . ASP A 1 77 ? 8.430 18.548 -15.682 1.00 39.88 77 ASP A CA 1
ATOM 587 C C . ASP A 1 77 ? 6.999 19.140 -15.812 1.00 39.88 77 ASP A C 1
ATOM 589 O O . ASP A 1 77 ? 6.540 19.870 -14.936 1.00 39.88 77 ASP A O 1
ATOM 593 N N . GLY A 1 78 ? 6.242 18.773 -16.854 1.00 38.19 78 GLY A N 1
ATOM 594 C CA . GLY A 1 78 ? 4.822 19.090 -17.037 1.00 38.19 78 GLY A CA 1
ATOM 595 C C . GLY A 1 78 ? 3.822 17.966 -16.715 1.00 38.19 78 GLY A C 1
ATOM 596 O O . GLY A 1 78 ? 2.622 18.217 -16.759 1.00 38.19 78 GLY A O 1
ATOM 597 N N . MET A 1 79 ? 4.249 16.739 -16.386 1.00 39.16 79 MET A N 1
ATOM 598 C CA . MET A 1 79 ? 3.338 15.616 -16.079 1.00 39.16 79 MET A CA 1
ATOM 599 C C . MET A 1 79 ? 3.342 15.256 -14.587 1.00 39.16 79 MET A C 1
ATOM 601 O O . MET A 1 79 ? 3.576 14.117 -14.182 1.00 39.16 79 MET A O 1
ATOM 605 N N . GLY A 1 80 ? 3.046 16.246 -13.743 1.00 34.47 80 GLY A N 1
ATOM 606 C CA . GLY A 1 80 ? 2.588 15.985 -12.380 1.00 34.47 80 GLY A CA 1
ATOM 607 C C . GLY A 1 80 ? 1.280 15.192 -12.440 1.00 34.47 80 GLY A C 1
ATOM 608 O O . GLY A 1 80 ? 0.289 15.688 -12.961 1.00 34.47 80 GLY A O 1
ATOM 609 N N . ARG A 1 81 ? 1.300 13.963 -11.913 1.00 45.31 81 ARG A N 1
ATOM 610 C CA . ARG A 1 81 ? 0.295 12.894 -12.080 1.00 45.31 81 ARG A CA 1
ATOM 611 C C . ARG A 1 81 ? 0.306 12.222 -13.446 1.00 45.31 81 ARG A C 1
ATOM 613 O O . ARG A 1 81 ? -0.588 12.374 -14.273 1.00 45.31 81 ARG A O 1
ATOM 620 N N . ALA A 1 82 ? 1.219 11.278 -13.587 1.00 37.19 82 ALA A N 1
ATOM 621 C CA . ALA A 1 82 ? 0.871 10.073 -14.312 1.00 37.19 82 ALA A CA 1
ATOM 622 C C . ALA A 1 82 ? -0.028 9.217 -13.388 1.00 37.19 82 ALA A C 1
ATOM 624 O O . ALA A 1 82 ? 0.436 8.233 -12.819 1.00 37.19 82 ALA A O 1
ATOM 625 N N . GLU A 1 83 ? -1.296 9.624 -13.212 1.00 41.94 83 GLU A N 1
ATOM 626 C CA . GLU A 1 83 ? -2.397 8.742 -12.791 1.00 41.94 83 GLU A CA 1
ATOM 627 C C . GLU A 1 83 ? -2.503 7.623 -13.840 1.00 41.94 83 GLU A C 1
ATOM 629 O O . GLU A 1 83 ? -3.354 7.621 -14.727 1.00 41.94 83 GLU A O 1
ATOM 634 N N . TRP A 1 84 ? -1.582 6.663 -13.786 1.00 43.31 84 TRP A N 1
ATOM 635 C CA . TRP A 1 84 ? -1.793 5.363 -14.394 1.00 43.31 84 TRP A CA 1
ATOM 636 C C . TRP A 1 84 ? -2.589 4.560 -13.398 1.00 43.31 84 TRP A C 1
ATOM 638 O O . TRP A 1 84 ? -2.055 3.706 -12.699 1.00 43.31 84 TRP A O 1
ATOM 648 N N . GLY A 1 85 ? -3.894 4.816 -13.408 1.00 40.53 85 GLY A N 1
ATOM 649 C CA . GLY A 1 85 ? -4.842 3.789 -13.051 1.00 40.53 85 GLY A CA 1
ATOM 650 C C . GLY A 1 85 ? -4.610 2.607 -13.989 1.00 40.53 85 GLY A C 1
ATOM 651 O O . GLY A 1 85 ? -5.249 2.498 -15.033 1.00 40.53 85 GLY A O 1
ATOM 652 N N . LEU A 1 86 ? -3.764 1.662 -13.576 1.00 43.69 86 LEU A N 1
ATOM 653 C CA . LEU A 1 86 ? -3.935 0.253 -13.955 1.00 43.69 86 LEU A CA 1
ATOM 654 C C . LEU A 1 86 ? -5.414 -0.161 -13.758 1.00 43.69 86 LEU A C 1
ATOM 656 O O . LEU A 1 86 ? -5.952 -0.973 -14.511 1.00 43.69 86 LEU A O 1
ATOM 660 N N . HIS A 1 87 ? -6.091 0.526 -12.834 1.00 40.66 87 HIS A N 1
ATOM 661 C CA . HIS A 1 87 ? -7.518 0.534 -12.560 1.00 40.66 87 HIS A CA 1
ATOM 662 C C . HIS A 1 87 ? -8.435 1.027 -13.689 1.00 40.66 87 HIS A C 1
ATOM 664 O O . HIS A 1 87 ? -9.501 0.434 -13.840 1.00 40.66 87 HIS A O 1
ATOM 670 N N . ARG A 1 88 ? -8.055 2.027 -14.509 1.00 40.09 88 ARG A N 1
ATOM 671 C CA . ARG A 1 88 ? -8.865 2.469 -15.676 1.00 40.09 88 ARG A CA 1
ATOM 672 C C . ARG A 1 88 ? -8.861 1.457 -16.815 1.00 40.09 88 ARG A C 1
ATOM 674 O O . ARG A 1 88 ? -9.648 1.558 -17.747 1.00 40.09 88 ARG A O 1
ATOM 681 N N . LEU A 1 89 ? -7.956 0.488 -16.754 1.00 37.38 89 LEU A N 1
ATOM 682 C CA . LEU A 1 89 ? -7.823 -0.529 -17.777 1.00 37.38 89 LEU A CA 1
ATOM 683 C C . LEU A 1 89 ? -8.435 -1.867 -17.321 1.00 37.38 89 LEU A C 1
ATOM 685 O O . LEU A 1 89 ? -8.508 -2.795 -18.127 1.00 37.38 89 LEU A O 1
ATOM 689 N N . ASN A 1 90 ? -8.836 -2.045 -16.051 1.00 38.72 90 ASN A N 1
ATOM 690 C CA . ASN A 1 90 ? -9.536 -3.262 -15.619 1.00 38.72 90 ASN A CA 1
ATOM 691 C C . ASN A 1 90 ? -10.932 -3.281 -16.274 1.00 38.72 90 ASN A C 1
ATOM 693 O O . ASN A 1 90 ? -11.736 -2.403 -15.961 1.00 38.72 90 ASN A O 1
ATOM 697 N N . PRO A 1 91 ? -11.241 -4.243 -17.165 1.00 40.59 91 PRO A N 1
ATOM 698 C CA . PRO A 1 91 ? -12.526 -4.272 -17.861 1.00 40.59 91 PRO A CA 1
ATOM 699 C C . PRO A 1 91 ? -13.709 -4.396 -16.892 1.00 40.59 91 PRO A C 1
ATOM 701 O O . PRO A 1 91 ? -14.777 -3.872 -17.180 1.00 40.59 91 PRO A O 1
ATOM 704 N N . VAL A 1 92 ? -13.508 -5.005 -15.716 1.00 41.88 92 VAL A N 1
ATOM 705 C CA . VAL A 1 92 ? -14.528 -5.081 -14.659 1.00 41.88 92 VAL A CA 1
ATOM 706 C C . VAL A 1 92 ? -14.812 -3.696 -14.073 1.00 41.88 92 VAL A C 1
ATOM 708 O O . VAL A 1 92 ? -15.967 -3.352 -13.864 1.00 41.88 92 VAL A O 1
ATOM 711 N N . ASN A 1 93 ? -13.783 -2.861 -13.894 1.00 41.47 93 ASN A N 1
ATOM 712 C CA . ASN A 1 93 ? -13.967 -1.486 -13.425 1.00 41.47 93 ASN A CA 1
ATOM 713 C C . ASN A 1 93 ? -14.650 -0.619 -14.484 1.00 41.47 93 ASN A C 1
ATOM 715 O O . ASN A 1 93 ? -15.531 0.138 -14.131 1.00 41.47 93 ASN A O 1
ATOM 719 N N . ALA A 1 94 ? -14.336 -0.772 -15.775 1.00 45.00 94 ALA A N 1
ATOM 720 C CA . ALA A 1 94 ? -15.027 -0.026 -16.835 1.00 45.00 94 ALA A CA 1
ATOM 721 C C . ALA A 1 94 ? -16.535 -0.349 -16.929 1.00 45.00 94 ALA A C 1
ATOM 723 O O . ALA A 1 94 ? -17.319 0.473 -17.403 1.00 45.00 94 ALA A O 1
ATOM 724 N N . VAL A 1 95 ? -16.941 -1.548 -16.495 1.00 43.50 95 VAL A N 1
ATOM 725 C CA . VAL A 1 95 ? -18.349 -1.966 -16.408 1.00 43.50 95 VAL A CA 1
ATOM 726 C C . VAL A 1 95 ? -19.005 -1.445 -15.123 1.00 43.50 95 VAL A C 1
ATOM 728 O O . VAL A 1 95 ? -20.123 -0.944 -15.190 1.00 43.50 95 VAL A O 1
ATOM 731 N N . VAL A 1 96 ? -18.308 -1.506 -13.983 1.00 42.62 96 VAL A N 1
ATOM 732 C CA . VAL A 1 96 ? -18.799 -1.022 -12.676 1.00 42.62 96 VAL A CA 1
ATOM 733 C C . VAL A 1 96 ? -18.862 0.510 -12.619 1.00 42.62 96 VAL A C 1
ATOM 735 O O . VAL A 1 96 ? -19.878 1.052 -12.202 1.00 42.62 96 VAL A O 1
ATOM 738 N N . ASP A 1 97 ? -17.866 1.218 -13.160 1.00 41.81 97 ASP A N 1
ATOM 739 C CA . ASP A 1 97 ? -17.828 2.688 -13.264 1.00 41.81 97 ASP A CA 1
ATOM 740 C C . ASP A 1 97 ? -19.032 3.236 -14.069 1.00 41.81 97 ASP A C 1
ATOM 742 O O . ASP A 1 97 ? -19.411 4.391 -13.908 1.00 41.81 97 ASP A O 1
ATOM 746 N N . ARG A 1 98 ? -19.664 2.407 -14.921 1.00 41.53 98 ARG A N 1
ATOM 747 C CA . ARG A 1 98 ? -20.879 2.743 -15.690 1.00 41.53 98 ARG A CA 1
ATOM 748 C C . ARG A 1 98 ? -22.185 2.490 -14.923 1.00 41.53 98 ARG A C 1
ATOM 750 O O . ARG A 1 98 ? -23.240 2.927 -15.371 1.00 41.53 98 ARG A O 1
ATOM 757 N N . TRP A 1 99 ? -22.130 1.742 -13.824 1.00 39.72 99 TRP A N 1
ATOM 758 C CA . TRP A 1 99 ? -23.268 1.435 -12.949 1.00 39.72 99 TRP A CA 1
ATOM 759 C C . TRP A 1 99 ? -23.250 2.258 -11.648 1.00 39.72 99 TRP A C 1
ATOM 761 O O . TRP A 1 99 ? -24.315 2.534 -11.103 1.00 39.72 99 TRP A O 1
ATOM 771 N N . ASP A 1 100 ? -22.079 2.710 -11.188 1.00 44.22 100 ASP A N 1
ATOM 772 C CA . ASP A 1 100 ? -21.867 3.330 -9.868 1.00 44.22 100 ASP A CA 1
ATOM 773 C C . ASP A 1 100 ? -21.789 4.873 -9.863 1.00 44.22 100 ASP A C 1
ATOM 775 O O . ASP A 1 100 ? -21.068 5.479 -9.069 1.00 44.22 100 ASP A O 1
ATOM 779 N N . GLU A 1 101 ? -22.579 5.571 -10.686 1.00 44.69 101 GLU A N 1
ATOM 780 C CA . GLU A 1 101 ? -22.647 7.046 -10.615 1.00 44.69 101 GLU A CA 1
ATOM 781 C C . GLU A 1 101 ? -23.255 7.578 -9.294 1.00 44.69 101 GLU A C 1
ATOM 783 O O . GLU A 1 101 ? -23.170 8.775 -9.018 1.00 44.69 101 GLU A O 1
ATOM 788 N N . GLY A 1 102 ? -23.835 6.711 -8.449 1.00 43.91 102 GLY A N 1
ATOM 789 C CA . GLY A 1 102 ? -24.708 7.136 -7.351 1.00 43.91 102 GLY A CA 1
ATOM 790 C C . GLY A 1 102 ? -24.232 6.943 -5.908 1.00 43.91 102 GLY A C 1
ATOM 791 O O . GLY A 1 102 ? -24.628 7.743 -5.066 1.00 43.91 102 GLY A O 1
ATOM 792 N N . HIS A 1 103 ? -23.461 5.907 -5.552 1.00 41.03 103 HIS A N 1
ATOM 793 C CA . HIS A 1 103 ? -23.709 5.347 -4.211 1.00 41.03 103 HIS A CA 1
ATOM 794 C C . HIS A 1 103 ? -22.748 5.691 -3.065 1.00 41.03 103 HIS A C 1
ATOM 796 O O . HIS A 1 103 ? -23.261 5.863 -1.964 1.00 41.03 103 HIS A O 1
ATOM 802 N N . HIS A 1 104 ? -21.428 5.862 -3.211 1.00 50.91 104 HIS A N 1
ATOM 803 C CA . HIS A 1 104 ? -20.542 5.932 -2.019 1.00 50.91 104 HIS A CA 1
ATOM 804 C C . HIS A 1 104 ? -19.457 7.029 -2.049 1.00 50.91 104 HIS A C 1
ATOM 806 O O . HIS A 1 104 ? -18.342 6.815 -1.573 1.00 50.91 104 HIS A O 1
ATOM 812 N N . ARG A 1 105 ? -19.767 8.230 -2.565 1.00 53.31 105 ARG A N 1
ATOM 813 C CA . ARG A 1 105 ? -18.815 9.367 -2.589 1.00 53.31 105 ARG A CA 1
ATOM 814 C C . ARG A 1 105 ? -18.481 9.978 -1.220 1.00 53.31 105 ARG A C 1
ATOM 816 O O . ARG A 1 105 ? -17.488 10.689 -1.121 1.00 53.31 105 ARG A O 1
ATOM 823 N N . ASP A 1 106 ? -19.245 9.657 -0.178 1.00 58.34 106 ASP A N 1
ATOM 824 C CA . ASP A 1 106 ? -19.162 10.374 1.103 1.00 58.34 106 ASP A CA 1
ATOM 825 C C . ASP A 1 106 ? -18.457 9.601 2.229 1.00 58.34 106 ASP A C 1
ATOM 827 O O . ASP A 1 106 ? -18.351 10.101 3.348 1.00 58.34 106 ASP A O 1
ATOM 831 N N . THR A 1 107 ? -17.956 8.380 1.985 1.00 68.75 107 THR A N 1
ATOM 832 C CA . THR A 1 107 ? -17.254 7.632 3.046 1.00 68.75 107 THR A CA 1
ATOM 833 C C . THR A 1 107 ? -15.799 8.099 3.165 1.00 68.75 107 THR A C 1
ATOM 835 O O . THR A 1 107 ? -15.040 7.929 2.209 1.00 68.75 107 THR A O 1
ATOM 838 N N . PRO A 1 108 ? -15.349 8.594 4.336 1.00 79.62 108 PRO A N 1
ATOM 839 C CA . PRO A 1 108 ? -13.961 8.997 4.523 1.00 79.62 108 PRO A CA 1
ATOM 840 C C . PRO A 1 108 ? -13.002 7.831 4.258 1.00 79.62 108 PRO A C 1
ATOM 842 O O . PRO A 1 108 ? -13.075 6.789 4.911 1.00 79.62 108 PRO A O 1
ATOM 845 N N . GLN A 1 109 ? -12.083 8.019 3.309 1.00 87.44 109 GLN A N 1
ATOM 846 C CA . GLN A 1 109 ? -11.065 7.023 2.952 1.00 87.44 109 GLN A CA 1
ATOM 847 C C . GLN A 1 109 ? -9.825 7.068 3.854 1.00 87.44 109 GLN A C 1
ATOM 849 O O . GLN A 1 109 ? -8.957 6.202 3.748 1.00 87.44 109 GLN A O 1
ATOM 854 N N . LEU A 1 110 ? -9.752 8.057 4.746 1.00 92.88 110 LEU A N 1
ATOM 855 C CA . LEU A 1 110 ? -8.762 8.180 5.808 1.00 92.88 110 LEU A CA 1
ATOM 856 C C . LEU A 1 110 ? -9.483 8.551 7.105 1.00 92.88 110 LEU A C 1
ATOM 858 O O . LEU A 1 110 ? -10.327 9.445 7.115 1.00 92.88 110 LEU A O 1
ATOM 862 N N . SER A 1 111 ? -9.128 7.883 8.195 1.00 94.44 111 SER A N 1
ATOM 863 C CA . SER A 1 111 ? -9.539 8.240 9.551 1.00 94.44 111 SER A CA 1
ATOM 864 C C . SER A 1 111 ? -8.328 8.133 10.472 1.00 94.44 111 SER A C 1
ATOM 866 O O . SER A 1 111 ? -7.606 7.137 10.422 1.00 94.44 111 SER A O 1
ATOM 868 N N . GLY A 1 112 ? -8.118 9.160 11.296 1.00 93.88 112 GLY A N 1
ATOM 869 C CA . GLY A 1 112 ? -6.877 9.401 12.039 1.00 93.88 112 GLY A CA 1
ATOM 870 C C . GLY A 1 112 ? -6.092 10.605 11.496 1.00 93.88 112 GLY A C 1
ATOM 871 O O . GLY A 1 112 ? -6.419 11.150 10.441 1.00 93.88 112 GLY A O 1
ATOM 872 N N . GLY A 1 113 ? -5.070 11.040 12.240 1.00 94.06 113 GLY A N 1
ATOM 873 C CA . GLY A 1 113 ? -4.157 12.119 11.832 1.00 94.06 113 GLY A CA 1
ATOM 874 C C . GLY A 1 113 ? -3.086 11.655 10.839 1.00 94.06 113 GLY A C 1
ATOM 875 O O . GLY A 1 113 ? -2.911 10.457 10.619 1.00 94.06 113 GLY A O 1
ATOM 876 N N . TRP A 1 114 ? -2.324 12.582 10.257 1.00 94.56 114 TRP A N 1
ATOM 877 C CA . TRP A 1 114 ? -1.243 12.239 9.319 1.00 94.56 114 TRP A CA 1
ATOM 878 C C . TRP A 1 114 ? -0.035 11.579 9.998 1.00 94.56 114 TRP A C 1
ATOM 880 O O . TRP A 1 114 ? 0.717 10.864 9.340 1.00 94.56 114 TRP A O 1
ATOM 890 N N . GLU A 1 115 ? 0.111 11.757 11.312 1.00 95.25 115 GLU A N 1
ATOM 891 C CA . GLU A 1 115 ? 1.099 11.067 12.142 1.00 95.25 115 GLU A CA 1
ATOM 892 C C . GLU A 1 115 ? 0.719 9.607 12.445 1.00 95.25 115 GLU A C 1
ATOM 894 O O . GLU A 1 115 ? 1.596 8.815 12.794 1.00 95.25 115 GLU A O 1
ATOM 899 N N . SER A 1 116 ? -0.563 9.242 12.308 1.00 97.44 116 SER A N 1
ATOM 900 C CA . SER A 1 116 ? -1.052 7.876 12.554 1.00 97.44 116 SER A CA 1
ATOM 901 C C . SER A 1 116 ? -0.511 6.875 11.534 1.00 97.44 116 SER A C 1
ATOM 903 O O . SER A 1 116 ? -0.045 7.256 10.458 1.00 97.44 116 SER A O 1
ATOM 905 N N . LEU A 1 117 ? -0.622 5.578 11.819 1.00 98.06 117 LEU A N 1
ATOM 906 C CA . LEU A 1 117 ? -0.182 4.527 10.899 1.00 98.06 117 LEU A CA 1
ATOM 907 C C . LEU A 1 117 ? -0.914 4.589 9.551 1.00 98.06 117 LEU A C 1
ATOM 909 O O . LEU A 1 117 ? -0.284 4.469 8.496 1.00 98.06 117 LEU A O 1
ATOM 913 N N . ALA A 1 118 ? -2.222 4.854 9.569 1.00 97.56 118 ALA A N 1
ATOM 914 C CA . ALA A 1 118 ? -3.004 5.085 8.360 1.00 97.56 118 ALA A CA 1
ATOM 915 C C . ALA A 1 118 ? -2.563 6.346 7.611 1.00 97.56 118 ALA A C 1
ATOM 917 O O . ALA A 1 118 ? -2.460 6.322 6.385 1.00 97.56 118 ALA A O 1
ATOM 918 N N . GLY A 1 119 ? -2.274 7.428 8.338 1.00 96.94 119 GLY A N 1
ATOM 919 C CA . GLY A 1 119 ? -1.772 8.683 7.779 1.00 96.94 119 GLY A CA 1
ATOM 920 C C . GLY A 1 119 ? -0.417 8.519 7.091 1.00 96.94 119 GLY A C 1
ATOM 921 O O . GLY A 1 119 ? -0.234 8.970 5.959 1.00 96.94 119 GLY A O 1
ATOM 922 N N . GLN A 1 120 ? 0.504 7.793 7.722 1.00 97.19 120 GLN A N 1
ATOM 923 C CA . GLN A 1 120 ? 1.806 7.457 7.151 1.00 97.19 120 GLN A CA 1
ATOM 924 C C . GLN A 1 120 ? 1.662 6.582 5.901 1.00 97.19 120 GLN A C 1
ATOM 926 O O . GLN A 1 120 ? 2.278 6.879 4.876 1.00 97.19 120 GLN A O 1
ATOM 931 N N . LEU A 1 121 ? 0.810 5.547 5.940 1.00 97.38 121 LEU A N 1
ATOM 932 C CA . LEU A 1 121 ? 0.543 4.710 4.768 1.00 97.38 121 LEU A CA 1
ATOM 933 C C . LEU A 1 121 ? -0.088 5.530 3.623 1.00 97.38 121 LEU A C 1
ATOM 935 O O . LEU A 1 121 ? 0.329 5.427 2.470 1.00 97.38 121 LEU A O 1
ATOM 939 N N . ALA A 1 122 ? -1.048 6.403 3.929 1.00 94.88 122 ALA A N 1
ATOM 940 C CA . ALA A 1 122 ? -1.648 7.309 2.953 1.00 94.88 122 ALA A CA 1
ATOM 941 C C . ALA A 1 122 ? -0.601 8.233 2.312 1.00 94.88 122 ALA A C 1
ATOM 943 O O . ALA A 1 122 ? -0.560 8.386 1.088 1.00 94.88 122 ALA A O 1
ATOM 944 N N . ALA A 1 123 ? 0.281 8.805 3.133 1.00 92.69 123 ALA A N 1
ATOM 945 C CA . ALA A 1 123 ? 1.362 9.663 2.681 1.00 92.69 123 ALA A CA 1
ATOM 946 C C . ALA A 1 123 ? 2.332 8.931 1.752 1.00 92.69 123 ALA A C 1
ATOM 948 O O . ALA A 1 123 ? 2.726 9.477 0.718 1.00 92.69 123 ALA A O 1
ATOM 949 N N . VAL A 1 124 ? 2.675 7.676 2.061 1.00 93.38 124 VAL A N 1
ATOM 950 C CA . VAL A 1 124 ? 3.624 6.930 1.229 1.00 93.38 124 VAL A CA 1
ATOM 951 C C . VAL A 1 124 ? 3.015 6.426 -0.079 1.00 93.38 124 VAL A C 1
ATOM 953 O O . VAL A 1 124 ? 3.748 6.199 -1.043 1.00 93.38 124 VAL A O 1
ATOM 956 N N . LEU A 1 125 ? 1.694 6.280 -0.150 1.00 91.88 125 LEU A N 1
ATOM 957 C CA . LEU A 1 125 ? 0.991 5.958 -1.391 1.00 91.88 125 LEU A CA 1
ATOM 958 C C . LEU A 1 125 ? 0.751 7.194 -2.272 1.00 91.88 125 LEU A C 1
ATOM 960 O O . LEU A 1 125 ? 0.424 7.037 -3.446 1.00 91.88 125 LEU A O 1
ATOM 964 N N . ARG A 1 126 ? 0.944 8.410 -1.738 1.00 88.38 126 ARG A N 1
ATOM 965 C CA . ARG A 1 126 ? 0.854 9.684 -2.473 1.00 88.38 126 ARG A CA 1
ATOM 966 C C . ARG A 1 126 ? 2.134 10.534 -2.346 1.00 88.38 126 ARG A C 1
ATOM 968 O O . ARG A 1 126 ? 2.073 11.669 -1.864 1.00 88.38 126 ARG A O 1
ATOM 975 N N . PRO A 1 127 ? 3.301 10.021 -2.782 1.00 86.88 127 PRO A N 1
ATOM 976 C CA . PRO A 1 127 ? 4.532 10.793 -2.799 1.00 86.88 127 PRO A CA 1
ATOM 977 C C . PRO A 1 127 ? 4.473 11.937 -3.816 1.00 86.88 127 PRO A C 1
ATOM 979 O O . PRO A 1 127 ? 3.732 11.912 -4.800 1.00 86.88 127 PRO A O 1
ATOM 982 N N . ARG A 1 128 ? 5.358 12.914 -3.634 1.00 83.44 128 ARG A N 1
ATOM 983 C CA . ARG A 1 128 ? 5.713 13.877 -4.676 1.00 83.44 128 ARG A CA 1
ATOM 984 C C . ARG A 1 128 ? 6.736 13.233 -5.603 1.00 83.44 128 ARG A C 1
ATOM 986 O O . ARG A 1 128 ? 7.849 12.941 -5.172 1.00 83.44 128 ARG A O 1
ATOM 993 N N . CYS A 1 129 ? 6.397 13.052 -6.875 1.00 75.56 129 CYS A N 1
ATOM 994 C CA . CYS A 1 129 ? 7.368 12.709 -7.911 1.00 75.56 129 CYS A CA 1
ATOM 995 C C . CYS A 1 129 ? 6.927 13.203 -9.291 1.00 75.56 129 CYS A C 1
ATOM 997 O O . CYS A 1 129 ? 5.741 13.405 -9.544 1.00 75.56 129 CYS A O 1
ATOM 999 N N . SER A 1 130 ? 7.902 13.367 -10.183 1.00 69.12 130 SER A N 1
A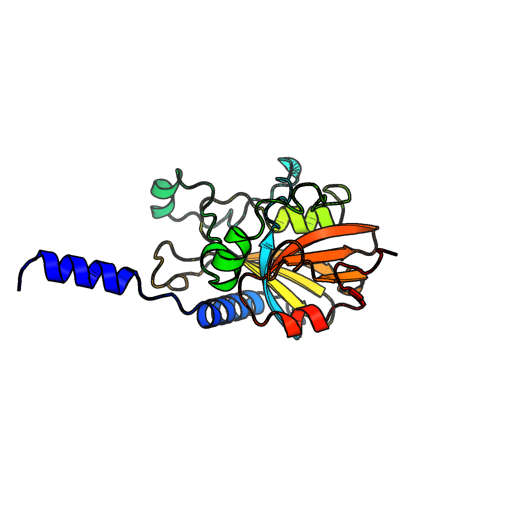TOM 1000 C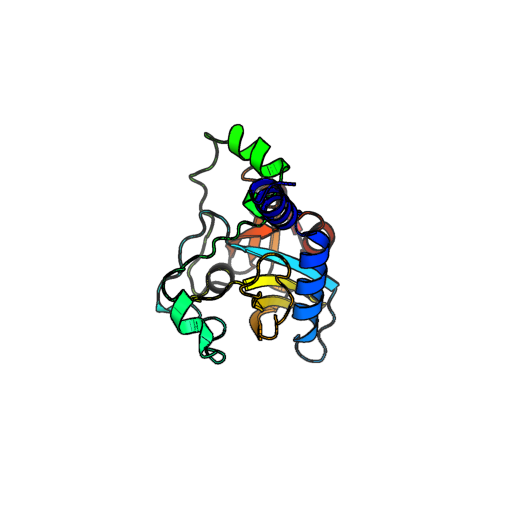 CA . SER A 1 130 ? 7.707 13.641 -11.613 1.00 69.12 130 SER A CA 1
ATOM 1001 C C . SER A 1 130 ? 7.840 12.379 -12.481 1.00 69.12 130 SER A C 1
ATOM 1003 O O . SER A 1 130 ? 7.754 12.451 -13.702 1.00 69.12 130 SER A O 1
ATOM 1005 N N . PHE A 1 131 ? 8.035 11.208 -11.861 1.00 71.38 131 PHE A N 1
ATOM 1006 C CA . PHE A 1 131 ? 8.231 9.927 -12.546 1.00 71.38 131 PHE A CA 1
ATOM 1007 C C . PHE A 1 131 ? 7.011 9.020 -12.466 1.00 71.38 131 PHE A C 1
ATOM 1009 O O . PHE A 1 131 ? 6.189 9.128 -11.558 1.00 71.38 131 PHE A O 1
ATOM 1016 N N . ARG A 1 132 ? 6.938 8.066 -13.396 1.00 76.56 132 ARG A N 1
ATOM 1017 C CA . ARG A 1 132 ? 6.019 6.930 -13.294 1.00 76.56 132 ARG A CA 1
ATOM 1018 C C . ARG A 1 132 ? 6.572 5.937 -12.274 1.00 76.56 132 ARG A C 1
ATOM 1020 O O . ARG A 1 132 ? 7.767 5.649 -12.289 1.00 76.56 132 ARG A O 1
ATOM 1027 N N . TYR A 1 133 ? 5.711 5.396 -11.423 1.00 84.25 133 TYR A N 1
ATOM 1028 C CA . TYR A 1 133 ? 6.083 4.384 -10.437 1.00 84.25 133 TYR A CA 1
ATOM 1029 C C . TYR A 1 133 ? 4.905 3.460 -10.128 1.00 84.25 133 TYR A C 1
ATOM 1031 O O . TYR A 1 133 ? 3.759 3.775 -10.449 1.00 84.25 133 TYR A O 1
ATOM 1039 N N . LEU A 1 134 ? 5.202 2.331 -9.489 1.00 89.31 134 LEU A N 1
ATOM 1040 C CA . LEU A 1 134 ? 4.221 1.487 -8.815 1.00 89.31 134 LEU A CA 1
ATOM 1041 C C . LEU A 1 134 ? 4.647 1.266 -7.371 1.00 89.31 134 LEU A C 1
ATOM 1043 O O . LEU A 1 134 ? 5.823 1.023 -7.101 1.00 89.31 134 LEU A O 1
ATOM 1047 N N . SER A 1 135 ? 3.685 1.338 -6.457 1.00 93.69 135 SER A N 1
ATOM 1048 C CA . SER A 1 135 ? 3.873 0.927 -5.069 1.00 93.69 135 SER A CA 1
ATOM 1049 C C . SER A 1 135 ? 3.507 -0.547 -4.928 1.00 93.69 135 SER A C 1
ATOM 1051 O O . SER A 1 135 ? 2.525 -1.009 -5.504 1.00 93.69 135 SER A O 1
ATOM 1053 N N . VAL A 1 136 ? 4.282 -1.291 -4.149 1.00 96.56 136 VAL A N 1
ATOM 1054 C CA . VAL A 1 136 ? 4.025 -2.691 -3.806 1.00 96.56 136 VAL A CA 1
ATOM 1055 C C . VAL A 1 136 ? 3.892 -2.798 -2.302 1.00 96.56 136 VAL A C 1
ATOM 1057 O O . VAL A 1 136 ? 4.798 -2.391 -1.574 1.00 96.56 136 VAL A O 1
ATOM 1060 N N . LEU A 1 137 ? 2.778 -3.368 -1.850 1.00 98.12 137 LEU A N 1
ATOM 1061 C CA . LEU A 1 137 ? 2.617 -3.806 -0.474 1.00 98.12 137 LEU A CA 1
ATOM 1062 C C . LEU A 1 137 ? 3.226 -5.203 -0.358 1.00 98.12 137 LEU A C 1
ATOM 1064 O O . LEU A 1 137 ? 2.709 -6.157 -0.940 1.00 98.12 137 LEU A O 1
ATOM 1068 N N . LEU A 1 138 ? 4.322 -5.314 0.382 1.00 98.06 138 LEU A N 1
ATOM 1069 C CA . LEU A 1 138 ? 4.965 -6.583 0.707 1.00 98.06 138 LEU A CA 1
ATOM 1070 C C . LEU A 1 138 ? 4.640 -6.958 2.149 1.00 98.06 138 LEU A C 1
ATOM 1072 O O . LEU A 1 138 ? 4.730 -6.132 3.055 1.00 98.06 138 LEU A O 1
ATOM 1076 N N . VAL A 1 139 ? 4.294 -8.220 2.356 1.00 97.62 139 VAL A N 1
ATOM 1077 C CA . VAL A 1 139 ? 4.060 -8.814 3.667 1.00 97.62 139 VAL A CA 1
ATOM 1078 C C . VAL A 1 139 ? 5.165 -9.810 3.944 1.00 97.62 139 VAL A C 1
ATOM 1080 O O . VAL A 1 139 ? 5.413 -10.706 3.136 1.00 97.62 139 VAL A O 1
ATOM 1083 N N . THR A 1 140 ? 5.797 -9.688 5.101 1.00 96.81 140 THR A N 1
ATOM 1084 C CA . THR A 1 140 ? 6.813 -10.627 5.578 1.00 96.81 140 THR A CA 1
ATOM 1085 C C . THR A 1 140 ? 6.307 -11.379 6.809 1.00 96.81 140 THR A C 1
ATOM 1087 O O . THR A 1 140 ? 5.136 -11.277 7.207 1.00 96.81 140 THR A O 1
ATOM 1090 N N . GLY A 1 141 ? 7.184 -12.174 7.427 1.00 94.19 141 GLY A N 1
ATOM 1091 C CA . GLY A 1 141 ? 6.890 -12.792 8.721 1.00 94.19 141 GLY A CA 1
ATOM 1092 C C . GLY A 1 141 ? 6.557 -11.760 9.805 1.00 94.19 141 GLY A C 1
ATOM 1093 O O . GLY A 1 141 ? 5.659 -11.995 10.610 1.00 94.19 141 GLY A O 1
ATOM 1094 N N . HIS A 1 142 ? 7.217 -10.597 9.780 1.00 94.31 142 HIS A N 1
ATOM 1095 C CA . HIS A 1 142 ? 7.174 -9.625 10.876 1.00 94.31 142 HIS A CA 1
ATOM 1096 C C . HIS A 1 142 ? 6.639 -8.250 10.486 1.00 94.31 142 HIS A C 1
ATOM 1098 O O . HIS A 1 142 ? 6.193 -7.523 11.372 1.00 94.31 142 HIS A O 1
ATOM 1104 N N . HIS A 1 143 ? 6.644 -7.883 9.203 1.00 97.56 143 HIS A N 1
ATOM 1105 C CA . HIS A 1 143 ? 6.374 -6.515 8.771 1.00 97.56 143 HIS A CA 1
ATOM 1106 C C . HIS A 1 143 ? 5.449 -6.437 7.559 1.00 97.56 143 HIS A C 1
ATOM 1108 O O . HIS A 1 143 ? 5.332 -7.364 6.755 1.00 97.56 143 HIS A O 1
ATOM 1114 N N . LEU A 1 144 ? 4.800 -5.283 7.441 1.00 97.75 144 LEU A N 1
ATOM 1115 C CA . LEU A 1 144 ? 4.275 -4.770 6.186 1.00 97.75 144 LEU A CA 1
ATOM 1116 C C . LEU A 1 144 ? 5.261 -3.727 5.665 1.00 97.75 144 LEU A C 1
ATOM 1118 O O . LEU A 1 144 ? 5.737 -2.885 6.430 1.00 97.75 144 LEU A O 1
ATOM 1122 N N . HIS A 1 145 ? 5.542 -3.762 4.370 1.00 98.06 145 HIS A N 1
ATOM 1123 C CA . HIS A 1 145 ? 6.381 -2.780 3.699 1.00 98.06 145 HIS A CA 1
ATOM 1124 C C . HIS A 1 145 ? 5.658 -2.184 2.505 1.00 98.06 145 HIS A C 1
ATOM 1126 O O . HIS A 1 145 ? 4.953 -2.893 1.789 1.00 98.06 145 HIS A O 1
ATOM 1132 N N . VAL A 1 146 ? 5.910 -0.904 2.246 1.00 97.62 146 VAL A N 1
ATOM 1133 C CA . VAL A 1 146 ? 5.637 -0.308 0.939 1.00 97.62 146 VAL A CA 1
ATOM 1134 C C . VAL A 1 146 ? 6.965 -0.019 0.267 1.00 97.62 146 VAL A C 1
ATOM 1136 O O . VAL A 1 146 ? 7.810 0.695 0.807 1.00 97.62 146 VAL A O 1
ATOM 1139 N N . VAL A 1 147 ? 7.133 -0.579 -0.923 1.00 96.38 147 VAL A N 1
ATOM 1140 C CA . VAL A 1 147 ? 8.291 -0.347 -1.784 1.00 96.38 147 VAL A CA 1
ATOM 1141 C C . VAL A 1 147 ? 7.796 0.243 -3.093 1.00 96.38 147 VAL A C 1
ATOM 1143 O O . VAL A 1 147 ? 6.813 -0.234 -3.657 1.00 96.38 147 VAL A O 1
ATOM 1146 N N . ARG A 1 148 ? 8.459 1.290 -3.577 1.00 92.94 148 ARG A N 1
ATOM 1147 C CA . ARG A 1 148 ? 8.142 1.939 -4.848 1.00 92.94 148 ARG A CA 1
ATOM 1148 C C . ARG A 1 148 ? 9.157 1.520 -5.895 1.00 92.94 148 ARG A C 1
ATOM 1150 O O . ARG A 1 148 ? 10.358 1.585 -5.657 1.00 92.94 148 ARG A O 1
ATOM 1157 N N . VAL A 1 149 ? 8.680 1.143 -7.071 1.00 91.06 149 VAL A N 1
ATOM 1158 C CA . VAL A 1 149 ? 9.514 0.824 -8.232 1.00 91.06 149 VAL A CA 1
ATOM 1159 C C . VAL A 1 149 ? 9.252 1.876 -9.296 1.00 91.06 149 VAL A C 1
ATOM 1161 O O . VAL A 1 149 ? 8.106 2.059 -9.715 1.00 91.06 149 VAL A O 1
ATOM 1164 N N . ARG A 1 150 ? 10.297 2.584 -9.729 1.00 86.62 150 ARG A N 1
ATOM 1165 C CA . ARG A 1 150 ? 10.205 3.525 -10.849 1.00 86.62 150 ARG A CA 1
ATOM 1166 C C . ARG A 1 150 ? 9.989 2.739 -12.133 1.00 86.62 150 ARG A C 1
ATOM 1168 O O . ARG A 1 150 ? 10.693 1.771 -12.395 1.00 86.62 150 ARG A O 1
ATOM 1175 N N . LEU A 1 151 ? 9.049 3.192 -12.949 1.00 81.75 151 LEU A N 1
ATOM 1176 C CA . LEU A 1 151 ? 8.826 2.651 -14.28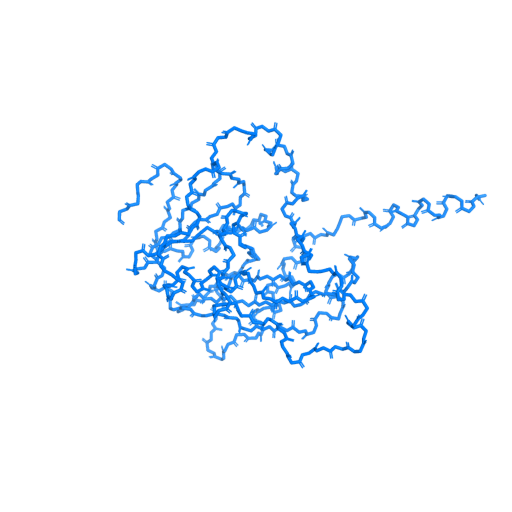2 1.00 81.75 151 LEU A CA 1
ATOM 1177 C C . LEU A 1 151 ? 9.539 3.497 -15.334 1.00 81.75 151 LEU A C 1
ATOM 1179 O O . LEU A 1 151 ? 9.741 4.703 -15.167 1.00 81.75 151 LEU A O 1
ATOM 1183 N N . ALA A 1 152 ? 9.841 2.866 -16.460 1.00 76.44 152 ALA A N 1
ATOM 1184 C CA . ALA A 1 152 ? 10.348 3.534 -17.642 1.00 76.44 152 ALA A CA 1
ATOM 1185 C C . ALA A 1 152 ? 9.337 4.548 -18.211 1.00 76.44 152 ALA A C 1
ATOM 1187 O O . ALA A 1 152 ? 8.109 4.412 -18.088 1.00 76.44 152 ALA A O 1
ATOM 1188 N N . GLY A 1 153 ? 9.859 5.559 -18.911 1.00 65.31 153 GLY A N 1
ATOM 1189 C CA . GLY A 1 153 ? 9.035 6.476 -19.704 1.00 65.31 153 GLY A CA 1
ATOM 1190 C C . GLY A 1 153 ? 8.309 5.757 -20.849 1.00 65.31 153 GLY A C 1
ATOM 1191 O O . GLY A 1 153 ? 7.162 6.088 -21.157 1.00 65.31 153 GLY A O 1
ATOM 1192 N N . ASN A 1 154 ? 8.934 4.718 -21.420 1.00 69.75 154 ASN A N 1
ATOM 1193 C CA . ASN A 1 154 ? 8.319 3.873 -22.439 1.00 69.75 154 ASN A CA 1
ATOM 1194 C C . ASN A 1 154 ? 7.146 3.075 -21.845 1.00 69.75 154 ASN A C 1
ATOM 1196 O O . ASN A 1 154 ? 7.281 2.354 -20.858 1.00 69.75 154 ASN A O 1
ATOM 1200 N N . ARG A 1 155 ? 5.964 3.195 -22.457 1.00 66.81 155 ARG A N 1
ATOM 1201 C CA . ARG A 1 155 ? 4.758 2.484 -22.012 1.00 66.81 155 ARG A CA 1
ATOM 1202 C C . ARG A 1 155 ? 4.714 1.034 -22.473 1.00 66.81 155 ARG A C 1
ATOM 1204 O O . ARG A 1 155 ? 4.080 0.246 -21.790 1.00 66.81 155 ARG A O 1
ATOM 1211 N N . ARG A 1 156 ? 5.361 0.684 -23.586 1.00 68.56 156 ARG A N 1
ATOM 1212 C CA . ARG A 1 156 ? 5.346 -0.692 -24.113 1.00 68.56 156 ARG A CA 1
ATOM 1213 C C . ARG A 1 156 ? 6.191 -1.631 -23.255 1.00 68.56 156 ARG A C 1
ATOM 1215 O O . ARG A 1 156 ? 5.816 -2.774 -23.040 1.00 68.56 156 ARG A O 1
ATOM 1222 N N . GLU A 1 157 ? 7.280 -1.102 -22.705 1.00 72.19 157 GLU A N 1
ATOM 1223 C CA . GLU A 1 157 ? 8.232 -1.840 -21.874 1.00 72.19 157 GLU A CA 1
ATOM 1224 C C . GLU A 1 157 ? 8.463 -1.091 -20.553 1.00 72.19 157 GLU A C 1
ATOM 1226 O O . GLU A 1 157 ? 9.522 -0.508 -20.328 1.00 72.19 157 GLU A O 1
ATOM 1231 N N . PRO A 1 158 ? 7.463 -1.059 -19.657 1.00 72.25 158 PRO A N 1
ATOM 1232 C CA . PRO A 1 158 ? 7.510 -0.238 -18.445 1.00 72.25 158 PRO A CA 1
ATOM 1233 C C . PRO A 1 158 ? 8.618 -0.643 -17.460 1.00 72.25 158 PRO A C 1
ATOM 1235 O O . PRO A 1 158 ? 8.966 0.155 -16.594 1.00 72.25 158 PRO A O 1
ATOM 1238 N N . MET A 1 159 ? 9.166 -1.855 -17.587 1.00 80.25 159 MET A N 1
ATOM 1239 C CA . MET A 1 159 ? 10.269 -2.354 -16.760 1.00 80.25 159 MET A CA 1
ATOM 1240 C C . MET A 1 159 ? 11.653 -2.197 -17.411 1.00 80.25 159 MET A C 1
ATOM 1242 O O . MET A 1 159 ? 12.656 -2.387 -16.727 1.00 80.25 159 MET A O 1
ATOM 1246 N N . ALA A 1 160 ? 11.742 -1.845 -18.699 1.00 74.25 160 ALA A N 1
ATOM 1247 C CA . ALA A 1 160 ? 13.028 -1.667 -19.374 1.00 74.25 160 ALA A CA 1
ATOM 1248 C C . ALA A 1 160 ? 13.718 -0.389 -18.861 1.00 74.25 160 ALA A C 1
ATOM 1250 O O . ALA A 1 160 ? 13.279 0.720 -19.156 1.00 74.25 160 ALA A O 1
ATOM 1251 N N . GLY A 1 161 ? 14.770 -0.538 -18.049 1.00 66.69 161 GLY A N 1
ATOM 1252 C CA . GLY A 1 161 ? 15.426 0.581 -17.353 1.00 66.69 161 GLY A CA 1
ATOM 1253 C C . GLY A 1 161 ? 14.719 1.025 -16.063 1.00 66.69 161 GLY A C 1
ATOM 1254 O O . GLY A 1 161 ? 14.937 2.138 -15.581 1.00 66.69 161 GLY A O 1
ATOM 1255 N N . ALA A 1 162 ? 13.850 0.180 -15.494 1.00 69.88 162 ALA A N 1
ATOM 1256 C CA . ALA A 1 162 ? 13.292 0.353 -14.150 1.00 69.88 162 ALA A CA 1
ATOM 1257 C C . ALA A 1 162 ? 14.353 0.032 -13.075 1.00 69.88 162 ALA A C 1
ATOM 1259 O O . ALA A 1 162 ? 14.317 -1.004 -12.396 1.00 69.88 162 ALA A O 1
ATOM 1260 N N . ASP A 1 163 ? 15.339 0.919 -12.953 1.00 72.44 163 ASP A N 1
ATOM 1261 C CA . ASP A 1 163 ? 16.525 0.699 -12.113 1.00 72.44 163 ASP A CA 1
ATOM 1262 C C . ASP A 1 163 ? 16.381 1.266 -10.702 1.00 72.44 163 ASP A C 1
ATOM 1264 O O . ASP A 1 163 ? 17.049 0.822 -9.770 1.00 72.44 163 ASP A O 1
ATOM 1268 N N . ALA A 1 164 ? 15.470 2.220 -10.531 1.00 86.88 164 ALA A N 1
ATOM 1269 C CA . ALA A 1 164 ? 15.236 2.876 -9.258 1.00 86.88 164 ALA A CA 1
ATOM 1270 C C . ALA A 1 164 ? 14.150 2.158 -8.451 1.00 86.88 164 ALA A C 1
ATOM 1272 O O . ALA A 1 164 ? 12.998 2.042 -8.881 1.00 86.88 164 ALA A O 1
ATOM 1273 N N . VAL A 1 165 ? 14.521 1.724 -7.250 1.00 90.81 165 VAL A N 1
ATOM 1274 C CA . VAL A 1 165 ? 13.627 1.108 -6.270 1.00 90.81 165 VAL A CA 1
ATOM 1275 C C . VAL A 1 165 ? 13.849 1.796 -4.929 1.00 90.81 165 VAL A C 1
ATOM 1277 O O . VAL A 1 165 ? 14.987 2.003 -4.517 1.00 90.81 165 VAL A O 1
ATOM 1280 N N . GLU A 1 166 ? 12.766 2.163 -4.256 1.00 91.38 166 GLU A N 1
ATOM 1281 C CA . GLU A 1 166 ? 12.795 2.907 -3.001 1.00 91.38 166 GLU A CA 1
ATOM 1282 C C . GLU A 1 166 ? 11.968 2.181 -1.941 1.00 91.38 166 GLU A C 1
ATOM 1284 O O . GLU A 1 166 ? 10.776 1.925 -2.127 1.00 91.38 166 GLU A O 1
ATOM 1289 N N . HIS A 1 167 ? 12.585 1.882 -0.800 1.00 93.62 167 HIS A N 1
ATOM 1290 C CA . HIS A 1 167 ? 11.862 1.444 0.388 1.00 93.62 167 HIS A CA 1
ATOM 1291 C C . HIS A 1 167 ? 11.208 2.660 1.053 1.00 93.62 167 HIS A C 1
AT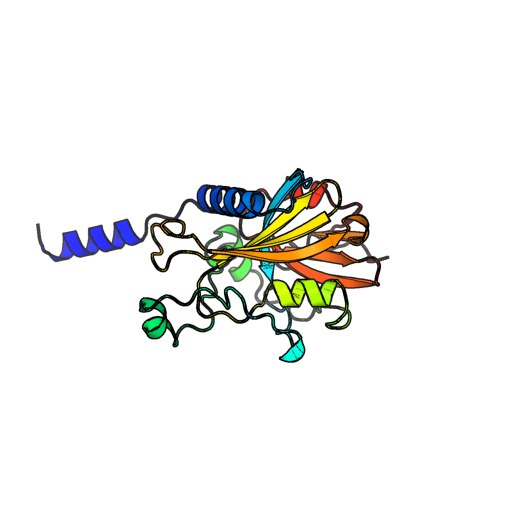OM 1293 O O . HIS A 1 167 ? 11.899 3.545 1.547 1.00 93.62 167 HIS A O 1
ATOM 1299 N N . ALA A 1 168 ? 9.878 2.734 1.003 1.00 93.38 168 ALA A N 1
ATOM 1300 C CA . ALA A 1 168 ? 9.141 3.944 1.362 1.00 93.38 168 ALA A CA 1
ATOM 1301 C C . ALA A 1 168 ? 8.576 3.910 2.784 1.00 93.38 168 ALA A C 1
ATOM 1303 O O . ALA A 1 168 ? 8.409 4.953 3.419 1.00 93.38 168 ALA A O 1
ATOM 1304 N N . TRP A 1 169 ? 8.212 2.720 3.265 1.00 96.38 169 TRP A N 1
ATOM 1305 C CA . TRP A 1 169 ? 7.542 2.566 4.550 1.00 96.38 169 TRP A CA 1
ATOM 1306 C C . TRP A 1 169 ? 7.645 1.146 5.090 1.00 96.38 169 TRP A C 1
ATOM 1308 O O . TRP A 1 169 ? 7.727 0.170 4.338 1.00 96.38 169 TRP A O 1
ATOM 1318 N N . ARG A 1 170 ? 7.594 1.039 6.417 1.00 97.06 170 ARG A N 1
ATOM 1319 C CA . ARG A 1 170 ? 7.565 -0.216 7.161 1.00 97.06 170 ARG A CA 1
ATOM 1320 C C . ARG A 1 170 ? 6.745 -0.038 8.426 1.00 97.06 170 ARG A C 1
ATOM 1322 O O . ARG A 1 170 ? 6.907 0.951 9.130 1.00 97.06 170 ARG A O 1
ATOM 1329 N N . VAL A 1 171 ? 5.978 -1.064 8.761 1.00 97.44 171 VAL A N 1
ATOM 1330 C CA . VAL A 1 171 ? 5.383 -1.227 10.086 1.00 97.44 171 VAL A CA 1
ATOM 1331 C C . VAL A 1 171 ? 5.435 -2.694 10.493 1.00 97.44 171 VAL A C 1
ATOM 1333 O O . VAL A 1 171 ? 5.462 -3.580 9.639 1.00 97.44 171 VAL A O 1
ATOM 1336 N N . GLU A 1 172 ? 5.457 -2.981 11.790 1.00 97.31 172 GLU A N 1
ATOM 1337 C CA . GLU A 1 172 ? 5.261 -4.346 12.275 1.00 97.31 172 GLU A CA 1
ATOM 1338 C C . GLU A 1 172 ? 3.877 -4.867 11.873 1.00 97.31 172 GLU A C 1
ATOM 1340 O O . GLU A 1 172 ? 2.864 -4.181 11.996 1.00 97.31 172 GLU A O 1
ATOM 1345 N N . ARG A 1 173 ? 3.808 -6.127 11.453 1.00 95.31 173 ARG A N 1
ATOM 1346 C CA . ARG A 1 173 ? 2.578 -6.759 10.972 1.00 95.31 173 ARG A CA 1
ATOM 1347 C C . ARG A 1 173 ? 1.480 -6.793 12.035 1.00 95.31 173 ARG A C 1
ATOM 1349 O O . ARG A 1 173 ? 0.313 -6.656 11.688 1.00 95.31 173 ARG A O 1
ATOM 1356 N N . ARG A 1 174 ? 1.845 -6.900 13.320 1.00 96.31 174 ARG A N 1
ATOM 1357 C CA . ARG A 1 174 ? 0.899 -6.847 14.453 1.00 96.31 174 ARG A CA 1
ATOM 1358 C C . ARG A 1 174 ? 0.177 -5.504 14.601 1.00 96.31 174 ARG A C 1
ATOM 1360 O O . ARG A 1 174 ? -0.821 -5.442 15.303 1.00 96.31 174 ARG A O 1
ATOM 1367 N N . GLN A 1 175 ? 0.675 -4.447 13.960 1.00 98.00 175 GLN A N 1
ATOM 1368 C CA . GLN A 1 175 ? 0.046 -3.130 13.997 1.00 98.00 175 GLN A CA 1
ATOM 1369 C C . GLN A 1 175 ? -1.151 -3.040 13.043 1.00 98.00 175 GLN A C 1
ATOM 1371 O O . GLN A 1 175 ? -2.004 -2.181 13.236 1.00 98.00 175 GLN A O 1
ATOM 1376 N N . ALA A 1 176 ? -1.247 -3.913 12.034 1.00 97.25 176 ALA A N 1
ATOM 1377 C CA . ALA A 1 176 ? -2.444 -4.025 11.208 1.00 97.25 176 ALA A CA 1
ATOM 1378 C C . ALA A 1 176 ? -3.481 -4.894 11.931 1.00 97.25 176 ALA A C 1
ATOM 1380 O O . ALA A 1 176 ? -3.271 -6.090 12.118 1.00 97.25 176 ALA A O 1
ATOM 1381 N N . ALA A 1 177 ? -4.602 -4.296 12.326 1.00 97.06 177 ALA A N 1
ATOM 1382 C CA . ALA A 1 177 ? -5.645 -4.949 13.112 1.00 97.06 177 ALA A CA 1
ATOM 1383 C C . ALA A 1 177 ? -6.636 -5.732 12.239 1.00 97.06 177 ALA A C 1
ATOM 1385 O O . ALA A 1 177 ? -7.114 -6.800 12.626 1.00 97.06 177 ALA A O 1
ATOM 1386 N N . TRP A 1 178 ? -6.948 -5.215 11.051 1.00 96.94 178 TRP A N 1
ATOM 1387 C CA . TRP A 1 178 ? -7.860 -5.856 10.109 1.00 96.94 178 TRP A CA 1
ATOM 1388 C C . TRP A 1 178 ? -7.669 -5.317 8.693 1.00 96.94 178 TRP A C 1
ATOM 1390 O O . TRP A 1 178 ? -7.164 -4.216 8.486 1.00 96.94 178 TRP A O 1
ATOM 1400 N N . VAL A 1 179 ? -8.123 -6.092 7.712 1.00 97.06 179 VAL A N 1
ATOM 1401 C CA . VAL A 1 179 ? -8.352 -5.629 6.341 1.00 97.06 179 VAL A CA 1
ATOM 1402 C C . VAL A 1 179 ? -9.811 -5.857 5.983 1.00 97.06 179 VAL A C 1
ATOM 1404 O O . VAL A 1 179 ? -10.374 -6.911 6.273 1.00 97.06 179 VAL A O 1
ATOM 1407 N N . ARG A 1 180 ? -10.436 -4.870 5.355 1.00 95.44 180 ARG A N 1
ATOM 1408 C CA . ARG A 1 180 ? -11.828 -4.902 4.937 1.00 95.44 180 ARG A CA 1
ATOM 1409 C C . ARG A 1 180 ? -11.909 -4.818 3.429 1.00 95.44 180 ARG A C 1
ATOM 1411 O O . ARG A 1 180 ? -11.348 -3.910 2.821 1.00 95.44 180 ARG A O 1
ATOM 1418 N N . ASN A 1 181 ? -12.608 -5.770 2.831 1.00 92.81 181 ASN A N 1
ATOM 1419 C CA . ASN A 1 181 ? -12.911 -5.727 1.413 1.00 92.81 181 ASN A CA 1
ATOM 1420 C C . ASN A 1 181 ? -13.972 -4.645 1.170 1.00 92.81 181 ASN A C 1
ATOM 1422 O O . ASN A 1 181 ? -15.067 -4.740 1.726 1.00 92.81 181 ASN A O 1
ATOM 1426 N N . ARG A 1 182 ? -13.629 -3.640 0.356 1.00 89.69 182 ARG A N 1
ATOM 1427 C CA . ARG A 1 182 ? -14.499 -2.526 -0.031 1.00 89.69 182 ARG A CA 1
ATOM 1428 C C . ARG A 1 182 ? -14.912 -2.598 -1.506 1.00 89.69 182 ARG A C 1
ATOM 1430 O O . ARG A 1 182 ? -14.962 -1.588 -2.208 1.00 89.69 182 ARG A O 1
ATOM 1437 N N . THR A 1 183 ? -15.196 -3.804 -2.005 1.00 81.19 183 THR A N 1
ATOM 1438 C CA . THR A 1 183 ? -15.732 -4.002 -3.362 1.00 81.19 183 THR A CA 1
ATOM 1439 C C . THR A 1 183 ? -17.095 -3.348 -3.587 1.00 81.19 183 THR A C 1
ATOM 1441 O O . THR A 1 183 ? -17.473 -3.212 -4.742 1.00 81.19 183 THR A O 1
ATOM 1444 N N . ASP A 1 184 ? -17.796 -2.940 -2.521 1.00 80.81 184 ASP A N 1
ATOM 1445 C CA . ASP A 1 184 ? -18.972 -2.051 -2.558 1.00 80.81 184 ASP A CA 1
ATOM 1446 C C . ASP A 1 184 ? -18.652 -0.659 -3.115 1.00 80.81 184 ASP A C 1
ATOM 1448 O O . ASP A 1 184 ? -19.536 0.013 -3.622 1.00 80.81 184 ASP A O 1
ATOM 1452 N N . VAL A 1 185 ? -17.398 -0.214 -3.003 1.00 77.88 185 VAL A N 1
ATOM 1453 C CA . VAL A 1 185 ? -16.934 1.054 -3.579 1.00 77.88 185 VAL A CA 1
ATOM 1454 C C . VAL A 1 185 ? -16.411 0.825 -4.989 1.00 77.88 185 VAL A C 1
ATOM 1456 O O . VAL A 1 185 ? -16.724 1.581 -5.899 1.00 77.88 185 VAL A O 1
ATOM 1459 N N . ARG A 1 186 ? -15.535 -0.177 -5.145 1.00 76.69 186 ARG A N 1
ATOM 1460 C CA . ARG A 1 186 ? -14.913 -0.552 -6.421 1.00 76.69 186 ARG A CA 1
ATOM 1461 C C . ARG A 1 186 ? -14.156 -1.868 -6.287 1.00 76.69 186 ARG A C 1
ATOM 1463 O O . ARG A 1 186 ? -13.562 -2.154 -5.247 1.00 76.69 186 ARG A O 1
ATOM 1470 N N . HIS A 1 187 ? -14.087 -2.651 -7.363 1.00 79.56 187 HIS A N 1
ATOM 1471 C CA . HIS A 1 187 ? -13.303 -3.884 -7.372 1.00 79.56 187 HIS A CA 1
ATOM 1472 C C . HIS A 1 187 ? -11.811 -3.649 -7.059 1.00 79.56 187 HIS A C 1
ATOM 1474 O O . HIS A 1 187 ? -11.163 -2.768 -7.624 1.00 79.56 187 HIS A O 1
ATOM 1480 N N . GLY A 1 188 ? -11.257 -4.476 -6.166 1.00 83.75 188 GLY A N 1
ATOM 1481 C CA . GLY A 1 188 ? -9.868 -4.377 -5.704 1.00 83.75 188 GLY A CA 1
ATOM 1482 C C . GLY A 1 188 ? -9.640 -3.370 -4.571 1.00 83.75 188 GLY A C 1
ATOM 1483 O O . GLY A 1 188 ? -8.554 -3.369 -3.984 1.00 83.75 188 GLY A O 1
ATOM 1484 N N . THR A 1 189 ? -10.641 -2.566 -4.206 1.00 89.50 189 THR A N 1
ATOM 1485 C CA . THR A 1 189 ? -10.550 -1.610 -3.096 1.00 89.50 189 THR A CA 1
ATOM 1486 C C . THR A 1 189 ? -10.600 -2.325 -1.757 1.00 89.50 189 THR A C 1
ATOM 1488 O O . THR A 1 189 ? -11.463 -3.167 -1.504 1.00 89.50 189 THR A O 1
ATOM 1491 N N . HIS A 1 190 ? -9.654 -1.982 -0.892 1.00 93.94 190 HIS A N 1
ATOM 1492 C CA . HIS A 1 190 ? -9.560 -2.490 0.463 1.00 93.94 190 HIS A CA 1
ATOM 1493 C C . HIS A 1 190 ? -9.309 -1.341 1.424 1.00 93.94 190 HIS A C 1
ATOM 1495 O O . HIS A 1 190 ? -8.761 -0.298 1.081 1.00 93.94 190 HIS A O 1
ATOM 1501 N N . GLU A 1 191 ? -9.698 -1.560 2.662 1.00 95.75 191 GLU A N 1
ATOM 1502 C CA . GLU 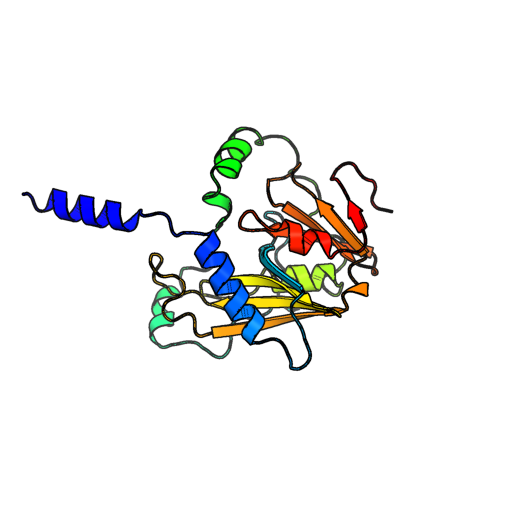A 1 191 ? -9.415 -0.662 3.763 1.00 95.75 191 GLU A CA 1
ATOM 1503 C C . GLU A 1 191 ? -8.614 -1.444 4.793 1.00 95.75 191 GLU A C 1
ATOM 1505 O O . GLU A 1 191 ? -8.948 -2.588 5.094 1.00 95.75 191 GLU A O 1
ATOM 1510 N N . VAL A 1 192 ? -7.542 -0.865 5.313 1.00 97.38 192 VAL A N 1
ATOM 1511 C CA . VAL A 1 192 ? -6.790 -1.446 6.428 1.00 97.38 192 VAL A CA 1
ATOM 1512 C C . VAL A 1 192 ? -7.010 -0.586 7.656 1.00 97.38 192 VAL A C 1
ATOM 1514 O O . VAL A 1 192 ? -6.909 0.640 7.581 1.00 97.38 192 VAL A O 1
ATOM 1517 N N . GLY A 1 193 ? -7.319 -1.238 8.771 1.00 97.31 193 GLY A N 1
ATOM 1518 C CA . GLY A 1 193 ? -7.338 -0.622 10.088 1.00 97.31 193 GLY A CA 1
ATOM 1519 C C . GLY A 1 193 ? -6.120 -1.035 10.890 1.00 97.31 193 GLY A C 1
ATOM 1520 O O . GLY A 1 193 ? -5.679 -2.188 10.831 1.00 97.31 193 GLY A O 1
ATOM 1521 N N . PHE A 1 194 ? -5.593 -0.089 11.649 1.00 98.00 194 PHE A N 1
ATOM 1522 C CA . PHE A 1 194 ? -4.441 -0.272 12.512 1.00 98.00 194 PHE A CA 1
ATOM 1523 C C . PHE A 1 194 ? -4.850 -0.277 13.987 1.00 98.00 194 PHE A C 1
ATOM 1525 O O . PHE A 1 194 ? -5.946 0.141 14.358 1.00 98.00 194 PHE A O 1
ATOM 1532 N N . VAL A 1 195 ? -3.959 -0.778 14.840 1.00 97.31 195 VAL A N 1
ATOM 1533 C CA . VAL A 1 195 ? -4.183 -0.870 16.294 1.00 97.31 195 VAL A CA 1
ATOM 1534 C C . VAL A 1 195 ? -4.260 0.492 16.989 1.00 97.31 195 VAL A C 1
ATOM 1536 O O . VAL A 1 195 ? -4.807 0.575 18.081 1.00 97.31 195 VAL A O 1
ATOM 1539 N N . ASP A 1 196 ? -3.760 1.560 16.360 1.00 97.12 196 ASP A N 1
ATOM 1540 C CA . ASP A 1 196 ? -3.902 2.945 16.836 1.00 97.12 196 ASP A CA 1
ATOM 1541 C C . ASP A 1 196 ? -5.299 3.540 16.547 1.00 97.12 196 ASP A C 1
ATOM 1543 O O . ASP A 1 196 ? -5.527 4.730 16.756 1.00 97.12 196 ASP A O 1
ATOM 1547 N N . GLY A 1 197 ? -6.234 2.725 16.041 1.00 96.25 197 GLY A N 1
ATOM 1548 C CA . GLY A 1 197 ? -7.596 3.125 15.680 1.00 96.25 197 GLY A CA 1
ATOM 1549 C C . GLY A 1 197 ? -7.696 3.857 14.339 1.00 96.25 197 GLY A C 1
ATOM 1550 O O . GLY A 1 197 ? -8.799 4.174 13.887 1.00 96.25 197 GLY A O 1
ATOM 1551 N N . SER A 1 198 ? -6.567 4.117 13.676 1.00 97.62 198 SER A N 1
ATOM 1552 C CA . SER A 1 198 ? -6.544 4.758 12.367 1.00 97.62 198 SER A CA 1
ATOM 1553 C C . SER A 1 198 ? -6.851 3.759 11.247 1.00 97.62 198 SER A C 1
ATOM 1555 O O . SER A 1 198 ? -6.630 2.552 11.373 1.00 97.62 198 SER A O 1
ATOM 1557 N N . ARG A 1 199 ? -7.392 4.245 10.126 1.00 96.75 199 ARG A N 1
ATOM 1558 C CA . ARG A 1 199 ? -7.706 3.409 8.955 1.00 96.75 199 ARG A CA 1
ATOM 1559 C C . ARG A 1 199 ? -7.551 4.166 7.647 1.00 96.75 199 ARG A C 1
ATOM 1561 O O . ARG A 1 199 ? -7.802 5.370 7.586 1.00 96.75 199 ARG A O 1
ATOM 1568 N N . VAL A 1 200 ? -7.157 3.449 6.599 1.00 96.62 200 VAL A N 1
ATOM 1569 C CA . VAL A 1 200 ? -6.903 4.004 5.264 1.00 96.62 200 VAL A CA 1
ATOM 1570 C C . VAL A 1 200 ? -7.389 3.065 4.168 1.00 96.62 200 VAL A C 1
ATOM 1572 O O . VAL A 1 200 ? -7.241 1.846 4.258 1.00 96.62 200 VAL A O 1
ATOM 1575 N N . THR A 1 201 ? -7.950 3.651 3.115 1.00 94.88 201 THR A N 1
ATOM 1576 C CA . THR A 1 201 ? -8.362 2.954 1.895 1.00 94.88 201 THR A CA 1
ATOM 1577 C C . THR A 1 201 ? -7.244 2.968 0.856 1.00 94.88 201 THR A C 1
ATOM 1579 O O . THR A 1 201 ? -6.617 3.996 0.592 1.00 94.88 201 THR A O 1
ATOM 1582 N N . PHE A 1 202 ? -7.024 1.820 0.232 1.00 92.88 202 PHE A N 1
ATOM 1583 C CA . PHE A 1 202 ? -6.095 1.618 -0.872 1.00 92.88 202 PHE A CA 1
ATOM 1584 C C . PHE A 1 202 ? -6.707 0.632 -1.872 1.00 92.88 202 PHE A C 1
ATOM 1586 O O . PHE A 1 202 ? -7.706 -0.028 -1.584 1.00 92.88 202 PHE A O 1
ATOM 1593 N N . ALA A 1 203 ? -6.133 0.524 -3.063 1.00 90.19 203 ALA A N 1
ATOM 1594 C CA . ALA A 1 203 ? -6.642 -0.375 -4.088 1.00 90.19 203 ALA A CA 1
ATOM 1595 C C . ALA A 1 203 ? -5.531 -1.275 -4.627 1.00 90.19 203 ALA A C 1
ATOM 1597 O O . ALA A 1 203 ? -4.413 -0.829 -4.868 1.00 90.19 203 ALA A O 1
ATOM 1598 N N . PHE A 1 204 ? -5.841 -2.557 -4.816 1.00 88.62 204 PHE A N 1
ATOM 1599 C CA . PHE A 1 204 ? -4.970 -3.474 -5.542 1.00 88.62 204 PHE A CA 1
ATOM 1600 C C . PHE A 1 204 ? -5.153 -3.278 -7.042 1.00 88.62 204 PHE A C 1
ATOM 1602 O O . PHE A 1 204 ? -6.277 -3.307 -7.547 1.00 88.62 204 PHE A O 1
ATOM 1609 N N . THR A 1 205 ? -4.048 -3.104 -7.761 1.00 79.62 205 THR A N 1
ATOM 1610 C CA . THR A 1 205 ? -4.093 -2.616 -9.149 1.00 79.62 205 THR A CA 1
ATOM 1611 C C . THR A 1 205 ? -4.460 -3.671 -10.186 1.00 79.62 205 THR A C 1
ATOM 1613 O O . THR A 1 205 ? -4.876 -3.342 -11.300 1.00 79.62 205 THR A O 1
ATOM 1616 N N . VAL A 1 206 ? -4.350 -4.946 -9.813 1.00 82.00 206 VAL A N 1
ATOM 1617 C CA . VAL A 1 206 ? -4.736 -6.111 -10.616 1.00 82.00 206 VAL A CA 1
ATOM 1618 C C . VAL A 1 206 ? -5.304 -7.210 -9.712 1.00 82.00 206 VAL A C 1
ATOM 1620 O O . VAL A 1 206 ? -5.087 -7.200 -8.498 1.00 82.00 206 VAL A O 1
ATOM 1623 N N . GLY A 1 207 ? -6.008 -8.188 -10.289 1.00 82.62 207 GLY A N 1
ATOM 1624 C CA . GLY A 1 207 ? -6.469 -9.373 -9.554 1.00 82.62 207 GLY A CA 1
ATOM 1625 C C . GLY A 1 207 ? -5.316 -10.210 -8.978 1.00 82.62 207 GLY A C 1
ATOM 1626 O O . GLY A 1 207 ? -4.153 -10.017 -9.330 1.00 82.62 207 GLY A O 1
ATOM 1627 N N . GLY A 1 208 ? -5.636 -11.160 -8.095 1.00 85.06 208 GLY A N 1
ATOM 1628 C CA . GLY A 1 208 ? -4.637 -12.046 -7.473 1.00 85.06 208 GLY A CA 1
ATOM 1629 C C . GLY A 1 208 ? -4.096 -11.575 -6.118 1.00 85.06 208 GLY A C 1
ATOM 1630 O O . GLY A 1 208 ? -3.169 -12.179 -5.599 1.00 85.06 208 GLY A O 1
ATOM 1631 N N . TYR A 1 209 ? -4.706 -10.558 -5.501 1.00 90.31 209 TYR A N 1
ATOM 1632 C CA . TYR A 1 209 ? -4.348 -10.043 -4.168 1.00 90.31 209 TYR A CA 1
ATOM 1633 C C . TYR A 1 209 ? -4.757 -10.944 -2.988 1.00 90.31 209 TYR A C 1
ATOM 1635 O O . TYR A 1 209 ? -4.428 -10.649 -1.838 1.00 90.31 209 TYR A O 1
ATOM 1643 N N . GLY A 1 210 ? -5.483 -12.037 -3.248 1.00 92.62 210 GLY A N 1
ATOM 1644 C CA . GLY A 1 210 ? -5.978 -12.971 -2.229 1.00 92.62 210 GLY A CA 1
ATOM 1645 C C . GLY A 1 210 ? -4.912 -13.437 -1.224 1.00 92.62 210 GLY A C 1
ATOM 1646 O O . GLY A 1 210 ? -5.178 -13.367 -0.022 1.00 92.62 210 GLY A O 1
ATOM 1647 N N . PRO A 1 211 ? -3.701 -13.837 -1.664 1.00 94.88 211 PRO A N 1
ATOM 1648 C CA . PRO A 1 211 ? -2.612 -14.207 -0.765 1.00 94.88 211 PRO A CA 1
ATOM 1649 C C . PRO A 1 211 ? -2.207 -13.086 0.193 1.00 94.88 211 PRO A C 1
ATOM 1651 O O . PRO A 1 211 ? -2.028 -13.360 1.372 1.00 94.88 211 PRO A O 1
ATOM 1654 N N . VAL A 1 212 ? -2.131 -11.827 -0.262 1.00 95.19 212 VAL A N 1
ATOM 1655 C CA . VAL A 1 212 ? -1.839 -10.676 0.615 1.00 95.19 212 VAL A CA 1
ATOM 1656 C C . VAL A 1 212 ? -2.955 -10.493 1.639 1.00 95.19 212 VAL A C 1
ATOM 1658 O O . VAL A 1 212 ? -2.681 -10.426 2.833 1.00 95.19 212 VAL A O 1
ATOM 1661 N N . VAL A 1 213 ? -4.218 -10.489 1.211 1.00 95.44 213 VAL A N 1
ATOM 1662 C CA . VAL A 1 213 ? -5.375 -10.320 2.112 1.00 95.44 213 VAL A CA 1
ATOM 1663 C C . VAL A 1 213 ? -5.446 -11.433 3.165 1.00 95.44 213 VAL A C 1
ATOM 1665 O O . VAL A 1 213 ? -5.776 -11.169 4.320 1.00 95.44 213 VAL A O 1
ATOM 1668 N N . ALA A 1 214 ? -5.084 -12.667 2.806 1.00 96.00 214 ALA A N 1
ATOM 1669 C CA . ALA A 1 214 ? -5.051 -13.810 3.719 1.00 96.00 214 ALA A CA 1
ATOM 1670 C C . ALA A 1 214 ? -4.022 -13.671 4.855 1.00 96.00 214 ALA A C 1
ATOM 1672 O O . ALA A 1 214 ? -4.125 -14.384 5.851 1.00 96.00 214 ALA A O 1
ATOM 1673 N N . THR A 1 215 ? -3.056 -12.754 4.737 1.00 95.50 215 THR A N 1
ATOM 1674 C CA . THR A 1 215 ? -2.050 -12.515 5.782 1.00 95.50 215 THR A CA 1
ATOM 1675 C C . THR A 1 215 ? -2.530 -11.611 6.920 1.00 95.50 215 THR A C 1
ATOM 1677 O O . THR A 1 215 ? -1.888 -11.570 7.974 1.00 95.50 215 THR A O 1
ATOM 1680 N N . PHE A 1 216 ? -3.631 -10.881 6.742 1.00 94.75 216 PHE A N 1
ATOM 1681 C CA . PHE A 1 216 ? -4.138 -9.980 7.774 1.00 94.75 216 PHE A CA 1
ATOM 1682 C C . PHE A 1 216 ? -4.835 -10.763 8.893 1.00 94.75 216 PHE A C 1
ATOM 1684 O O . PHE A 1 216 ? -5.523 -11.747 8.611 1.00 94.75 216 PHE A O 1
ATOM 1691 N N . PRO A 1 217 ? -4.697 -10.329 10.160 1.00 92.75 217 PRO A N 1
ATOM 1692 C CA . PRO A 1 217 ? -5.199 -11.090 11.305 1.00 92.75 217 PRO A CA 1
ATOM 1693 C C . PRO A 1 217 ? -6.725 -11.219 11.311 1.00 92.75 217 PRO A C 1
ATOM 1695 O O . PRO A 1 217 ? -7.258 -12.265 11.675 1.00 92.75 217 PRO A O 1
ATOM 1698 N N . ARG A 1 218 ? -7.439 -10.182 10.864 1.00 95.75 218 ARG A N 1
ATOM 1699 C CA . ARG A 1 218 ? -8.895 -10.198 10.682 1.00 95.75 218 ARG A CA 1
ATOM 1700 C C . ARG A 1 218 ? -9.242 -9.709 9.280 1.00 95.75 218 ARG A C 1
ATOM 1702 O O . ARG A 1 218 ? -8.707 -8.704 8.816 1.00 95.75 218 ARG A O 1
ATOM 1709 N N . ARG A 1 219 ? -10.143 -10.428 8.612 1.00 96.25 219 ARG A N 1
ATOM 1710 C CA . ARG A 1 219 ? -10.656 -10.098 7.278 1.00 96.25 219 ARG A CA 1
ATOM 1711 C C . ARG A 1 219 ? -12.136 -9.787 7.400 1.00 96.25 219 ARG A C 1
ATOM 1713 O O . ARG A 1 219 ? -12.896 -10.646 7.834 1.00 96.25 219 ARG A O 1
ATOM 1720 N N . LEU A 1 220 ? -12.505 -8.574 7.029 1.00 95.62 220 LEU A N 1
ATOM 1721 C CA . LEU A 1 220 ? -13.856 -8.049 7.130 1.00 95.62 220 LEU A CA 1
ATOM 1722 C C . LEU A 1 220 ? -14.465 -7.907 5.733 1.00 95.62 220 LEU A C 1
ATOM 1724 O O . LEU A 1 220 ? -13.779 -7.601 4.752 1.00 95.62 220 LEU A O 1
ATOM 1728 N N . ARG A 1 221 ? -15.772 -8.106 5.645 1.00 91.81 221 ARG A N 1
ATOM 1729 C CA . ARG A 1 221 ? -16.606 -7.685 4.520 1.00 91.81 221 ARG A CA 1
ATOM 1730 C C . ARG A 1 221 ? -16.997 -6.221 4.711 1.00 91.81 221 ARG A C 1
ATOM 1732 O O . ARG A 1 221 ? -16.930 -5.695 5.819 1.00 91.81 221 ARG A O 1
ATOM 1739 N N . HIS A 1 222 ? -17.430 -5.555 3.646 1.00 86.81 222 HIS A N 1
ATOM 1740 C CA . HIS A 1 222 ? -17.881 -4.161 3.731 1.00 86.81 222 HIS A CA 1
ATOM 1741 C C . HIS A 1 222 ? -19.068 -3.969 4.692 1.00 86.81 222 HIS A C 1
ATOM 1743 O O . HIS A 1 222 ? -19.198 -2.905 5.287 1.00 86.81 222 HIS A O 1
ATOM 1749 N N . THR A 1 223 ? -19.883 -5.011 4.877 1.00 87.06 223 THR A N 1
ATOM 1750 C CA . THR A 1 223 ? -21.032 -5.048 5.792 1.00 87.06 223 THR A CA 1
ATOM 1751 C C . THR A 1 223 ? -20.658 -5.239 7.257 1.00 87.06 223 THR A C 1
ATOM 1753 O O . THR A 1 223 ? -21.507 -5.047 8.124 1.00 87.06 223 THR A O 1
ATOM 1756 N N . ASP A 1 224 ? -19.431 -5.670 7.549 1.00 89.44 224 ASP A N 1
ATOM 1757 C CA . ASP A 1 224 ? -19.046 -5.987 8.919 1.00 89.44 224 ASP A CA 1
ATOM 1758 C C . ASP A 1 224 ? -18.781 -4.689 9.702 1.00 89.44 224 ASP A C 1
ATOM 1760 O O . ASP A 1 224 ? -18.144 -3.763 9.174 1.00 89.44 224 ASP A O 1
ATOM 1764 N N . PRO A 1 225 ? -19.236 -4.602 10.965 1.00 83.94 225 PRO A N 1
ATOM 1765 C CA . PRO A 1 225 ? -18.969 -3.445 11.804 1.00 83.94 225 PRO A CA 1
ATOM 1766 C C . PRO A 1 225 ? -17.473 -3.332 12.117 1.00 83.94 225 PRO A C 1
ATOM 1768 O O . PRO A 1 225 ? -16.769 -4.331 12.286 1.00 83.94 225 PRO A O 1
ATOM 1771 N N . ILE A 1 226 ? -16.995 -2.092 12.230 1.00 82.06 226 ILE A N 1
ATOM 1772 C CA . ILE A 1 226 ? -15.651 -1.801 12.732 1.00 82.06 226 ILE A CA 1
ATOM 1773 C C . ILE A 1 226 ? -15.750 -1.778 14.258 1.00 82.06 226 ILE A C 1
ATOM 1775 O O . ILE A 1 226 ? -16.384 -0.887 14.818 1.00 82.06 226 ILE A O 1
ATOM 1779 N N . SER A 1 227 ? -15.181 -2.800 14.895 1.00 61.09 227 SER A N 1
ATOM 1780 C CA . SER A 1 227 ? -15.052 -2.947 16.351 1.00 61.09 227 SER A CA 1
ATOM 1781 C C . SER A 1 227 ? -13.680 -2.495 16.821 1.00 61.09 227 SER A C 1
ATOM 1783 O O . SER A 1 227 ? -12.713 -3.033 16.223 1.00 61.09 227 SER A O 1
#

Radius of gyration: 18.47 Å; chains: 1; bounding box: 44×34×66 Å

pLDDT: mean 77.31, std 21.52, range [33.81, 98.12]